Protein AF-J4D8Y3-F1 (afdb_monomer)

Sequence (362 aa):
MSNDSMSATSDFDELFKVNSVEYIKRSDDKSDSEIENIFKRLAELDNNNVKKDGCKYLIKILENILLDPSNLKTRRIRISNDVFTKYISNNGVLLKLFVSFGFVVVKEFYVLQVVEFHKLVNAYKQLIFMLDESFGLKHRSMESHFFDPFKSYKHNANVYANSESFELVSKDLTKIGIDEVYKDISERQDIASTLDDWNPSIKQELSPVRPSKIAADSNDSFSPSTASLIKMYNIGKNENFESKSKKELETLKTKSEHAKRCPVVELKIRLPKSTTLLIHVPVKSPVRTVRSNIQKILLDDVSLEDWHLVEFPIRRRINDDRTLLEEGIMFKSVLHFTFKEVQRNNYQVVKSEFLEKYKPRD

Solvent-accessible surface area (backbone atoms only — not comparable to full-atom values): 21218 Å² total; per-residue (Å²): 138,90,87,74,84,72,57,67,62,58,57,50,52,70,64,37,79,49,80,47,53,31,62,52,85,62,98,80,67,73,62,61,64,56,50,53,52,45,52,52,54,54,65,73,47,78,90,44,70,61,58,54,51,22,46,54,50,51,44,53,48,48,49,53,27,42,51,40,73,82,46,69,73,58,35,45,44,55,62,86,33,64,69,52,34,70,41,26,64,76,36,72,64,54,35,50,47,51,37,67,70,46,41,41,80,49,91,69,24,37,30,45,33,53,39,51,46,49,58,51,53,51,52,44,52,51,48,45,52,46,36,30,74,73,68,70,40,85,67,84,81,61,72,91,65,41,67,55,94,59,61,70,51,74,78,65,62,61,90,78,65,90,56,91,82,61,79,82,56,43,45,65,60,59,59,53,51,37,55,53,48,48,51,62,52,67,47,67,56,86,65,94,71,56,52,74,79,19,66,52,34,40,47,71,52,95,62,85,78,72,79,76,79,75,76,83,82,78,80,85,77,91,64,86,48,72,69,55,55,51,51,62,70,38,59,88,71,43,94,78,69,74,52,72,64,55,54,50,34,53,54,48,49,54,52,47,53,46,44,71,75,49,49,51,19,39,40,40,34,39,42,47,69,54,28,33,41,34,35,47,42,52,24,38,32,40,37,46,57,57,52,57,44,54,50,72,46,35,37,91,91,60,55,80,84,48,45,48,50,29,36,74,89,68,82,38,76,64,62,49,93,36,27,31,45,73,74,67,47,56,60,69,40,68,36,32,62,41,60,77,59,86,86,61,66,80,46,80,53,60,37,68,71,53,49,63,72,20,40,71,83,129

InterPro domains:
  IPR018997 PUB domain [PF09409] (52-123)
  IPR029071 Ubiquitin-like domain superfamily [SSF54236] (245-337)
  IPR036339 PUB-like domain superfamily [SSF143503] (47-125)

Secondary structure (DSSP, 8-state):
----SSHHHHHHHHHTSS-EEE-S--TT-TTHHHHHHHHHHHHHS---HHHHHHHHHHHHHHHHHHH-TT-TTTTEEETT-HHHIIIIIT-HHHHHHHHHTT-EEETTEEE--EEEHHHHHHHHHHHHHHHHHHH-------GGGS--TTTTGGGT--TTS--TT----SS-HHHHHHHHHHHHHH--------SGGG--EEEE-SS---------------PPPHHHHHHHHTTTT-TT---HHHHHHHHHHHHHHHHHH--EEEEEEEETTTEEEEEEEETTSBHHHHHHHHHTTB-TT--GGGEEEEETTTTEEPPTTSBTTTTT--SEEEEEEEESSGGGTTS--B-HHHHHHTPPP-

Radius of gyration: 29.58 Å; Cα contacts (8 Å, |Δi|>4): 421; chains: 1; bounding box: 66×61×85 Å

Foldseek 3Di:
DDDPPPPPVVVLCQQQVAAFEFADDDPPPPLLVQLVVLLVVLLPDDLDPLSLLLLVVLLVLLVVCQLPVRDQVSQKDFQPDPSCCSRAVVDPSSVSNVVSQVFDDRPRMTGRNYHHNVSSVVSSVSSQVCCCVSPVDHDDDPVVNGDDPCPVVVVQPPVPPPPPPDPPGSGPVLVVLLVVLVCLLQDAPPDPDAQVNFLKAKDQPPDPPPPDPDDPDDDDPPDQDPVNVVCVVCCSPDPPNDDPSNVSSVVSVVLSVQCVVAQWAWEWEQAANRMTMTTIHGQSHFQLSVLVNVVVQFDPPDDSVFKFKFADDPTHTQDRRGGNSVSVRDHYGYIYIDTPDPPPRHDDTGDPVVNVVNHDDD

Mean predicted aligned error: 15.72 Å

pLDDT: mean 78.7, std 17.89, range [28.25, 96.88]

Structure (mmCIF, N/CA/C/O backbone):
data_AF-J4D8Y3-F1
#
_entry.id   AF-J4D8Y3-F1
#
loop_
_atom_site.group_PDB
_atom_site.id
_atom_site.type_symbol
_atom_site.label_atom_id
_atom_site.label_alt_id
_atom_site.label_comp_id
_atom_site.label_asym_id
_atom_site.label_entity_id
_atom_site.label_seq_id
_atom_site.pdbx_PDB_ins_code
_atom_site.Cartn_x
_atom_site.Cartn_y
_atom_site.Cartn_z
_atom_site.occupancy
_atom_site.B_iso_or_equiv
_atom_site.auth_seq_id
_atom_site.auth_comp_id
_atom_site.auth_asym_id
_atom_site.auth_atom_id
_atom_site.pdbx_PDB_model_num
ATOM 1 N N . MET A 1 1 ? 5.373 -26.737 -6.007 1.00 37.62 1 MET A N 1
ATOM 2 C CA . MET A 1 1 ? 5.481 -25.622 -5.042 1.00 37.62 1 MET A CA 1
ATOM 3 C C . MET A 1 1 ? 5.401 -24.318 -5.811 1.00 37.62 1 MET A C 1
ATOM 5 O O . MET A 1 1 ? 5.898 -24.294 -6.930 1.00 37.62 1 MET A O 1
ATOM 9 N N . SER A 1 2 ? 4.793 -23.300 -5.194 1.00 36.62 2 SER A N 1
ATOM 10 C CA . SER A 1 2 ? 4.659 -21.908 -5.662 1.00 36.62 2 SER A CA 1
ATOM 11 C C . SER A 1 2 ? 3.399 -21.593 -6.476 1.00 36.62 2 SER A C 1
ATOM 13 O O . SER A 1 2 ? 3.400 -21.682 -7.696 1.00 36.62 2 SER A O 1
ATOM 15 N N . ASN A 1 3 ? 2.346 -21.176 -5.762 1.00 28.25 3 ASN A N 1
ATOM 16 C CA . ASN A 1 3 ? 1.259 -20.328 -6.266 1.00 28.25 3 ASN A CA 1
ATOM 17 C C . ASN A 1 3 ? 0.589 -19.581 -5.086 1.00 28.25 3 ASN A C 1
ATOM 19 O O . ASN A 1 3 ? -0.614 -19.662 -4.897 1.00 28.25 3 ASN A O 1
ATOM 23 N N . ASP A 1 4 ? 1.376 -18.881 -4.257 1.00 31.59 4 ASP A N 1
ATOM 24 C CA . ASP A 1 4 ? 0.867 -18.231 -3.026 1.00 31.59 4 ASP A CA 1
ATOM 25 C C . ASP A 1 4 ? 0.947 -16.695 -3.019 1.00 31.59 4 ASP A C 1
ATOM 27 O O . ASP A 1 4 ? 0.574 -16.060 -2.036 1.00 31.59 4 ASP A O 1
ATOM 31 N N . SER A 1 5 ? 1.394 -16.046 -4.097 1.00 35.28 5 SER A N 1
ATOM 32 C CA . SER A 1 5 ? 1.529 -14.578 -4.106 1.00 35.28 5 SER A CA 1
ATOM 33 C C . SER A 1 5 ? 0.349 -13.819 -4.721 1.00 35.28 5 SER A C 1
ATOM 35 O O . SER A 1 5 ? 0.305 -12.600 -4.584 1.00 35.28 5 SER A O 1
ATOM 37 N N . MET A 1 6 ? -0.619 -14.498 -5.356 1.00 31.98 6 MET A N 1
ATOM 38 C CA . MET A 1 6 ? -1.795 -13.847 -5.965 1.00 31.98 6 MET A CA 1
ATOM 39 C C . MET A 1 6 ? -3.095 -13.938 -5.148 1.00 31.98 6 MET A C 1
ATOM 41 O O . MET A 1 6 ? -4.018 -13.180 -5.429 1.00 31.98 6 MET A O 1
ATOM 45 N N . SER A 1 7 ? -3.194 -14.800 -4.126 1.00 39.75 7 SER A N 1
ATOM 46 C CA . SER A 1 7 ? -4.443 -14.937 -3.348 1.00 39.75 7 SER A CA 1
ATOM 47 C C . SER A 1 7 ? -4.614 -13.848 -2.283 1.00 39.75 7 SER A C 1
ATOM 49 O O . SER A 1 7 ? -5.724 -13.365 -2.059 1.00 39.75 7 SER A O 1
ATOM 51 N N . ALA A 1 8 ? -3.516 -13.394 -1.669 1.00 44.00 8 ALA A N 1
ATOM 52 C CA . ALA A 1 8 ? -3.578 -12.529 -0.494 1.00 44.00 8 ALA A CA 1
ATOM 53 C C . ALA A 1 8 ? -4.178 -11.140 -0.768 1.00 44.00 8 ALA A C 1
ATOM 55 O O . ALA A 1 8 ? -4.838 -10.591 0.109 1.00 44.00 8 ALA A O 1
ATOM 56 N N . THR A 1 9 ? -3.973 -10.561 -1.952 1.00 48.31 9 THR A N 1
ATOM 57 C CA . THR A 1 9 ? -4.546 -9.254 -2.323 1.00 48.31 9 THR A CA 1
ATOM 58 C C . THR A 1 9 ? -6.049 -9.344 -2.584 1.00 48.31 9 THR A C 1
ATOM 60 O O . THR A 1 9 ? -6.795 -8.497 -2.099 1.00 48.31 9 THR A O 1
ATOM 63 N N . SER A 1 10 ? -6.505 -10.414 -3.245 1.00 56.06 10 SER A N 1
ATOM 64 C CA . SER A 1 10 ? -7.927 -10.617 -3.564 1.00 56.06 10 SER A CA 1
ATOM 65 C C . SER A 1 10 ? -8.814 -10.764 -2.320 1.00 56.06 10 SER A C 1
ATOM 67 O O . SER A 1 10 ? -9.927 -10.240 -2.283 1.00 56.06 10 SER A O 1
ATOM 69 N N . ASP A 1 11 ? -8.296 -11.393 -1.260 1.00 64.75 11 ASP A N 1
ATOM 70 C CA . ASP A 1 11 ? -9.036 -11.577 -0.010 1.00 64.75 11 ASP A CA 1
ATOM 71 C C . ASP A 1 11 ? -9.230 -10.266 0.765 1.00 64.75 11 ASP A C 1
ATOM 73 O O . ASP A 1 11 ? -10.262 -10.074 1.408 1.00 64.75 11 ASP A O 1
ATOM 77 N N . PHE A 1 12 ? -8.255 -9.349 0.729 1.00 69.56 12 PHE A N 1
ATOM 78 C CA . PHE A 1 12 ? -8.397 -8.045 1.387 1.00 69.56 12 PHE A CA 1
ATOM 79 C C . PHE A 1 12 ? -9.376 -7.137 0.648 1.00 69.56 12 PHE A C 1
ATOM 81 O O . PHE A 1 12 ? -10.179 -6.476 1.310 1.00 69.56 12 PHE A O 1
ATOM 88 N N . ASP A 1 13 ? -9.352 -7.150 -0.683 1.00 73.06 13 ASP A N 1
ATOM 89 C CA . ASP A 1 13 ? -10.266 -6.355 -1.506 1.00 73.06 13 ASP A CA 1
ATOM 90 C C . ASP A 1 13 ? -11.731 -6.759 -1.274 1.00 73.06 13 ASP A C 1
ATOM 92 O O . ASP A 1 13 ? -12.619 -5.906 -1.214 1.00 73.06 13 ASP A O 1
ATOM 96 N N . GLU A 1 14 ? -12.002 -8.050 -1.049 1.00 82.38 14 GLU A N 1
ATOM 97 C CA . GLU A 1 14 ? -13.359 -8.513 -0.750 1.00 82.38 14 GLU A CA 1
ATOM 98 C C . GLU A 1 14 ? -13.812 -8.173 0.682 1.00 82.38 14 GLU A C 1
ATOM 100 O O . GLU A 1 14 ? -14.987 -7.868 0.908 1.00 82.38 14 GLU A O 1
ATOM 105 N N . LEU A 1 15 ? -12.891 -8.190 1.656 1.00 84.56 15 LEU A N 1
ATOM 106 C CA . LEU A 1 15 ? -13.182 -7.832 3.051 1.00 84.56 15 LEU A CA 1
ATOM 107 C C . LEU A 1 15 ? -13.389 -6.319 3.242 1.00 84.56 15 LEU A C 1
ATOM 109 O O . LEU A 1 15 ? -14.226 -5.911 4.052 1.00 84.56 15 LEU A O 1
ATOM 113 N N . PHE A 1 16 ? -12.657 -5.491 2.492 1.00 87.50 16 PHE A N 1
ATOM 114 C CA . PHE A 1 16 ? -12.645 -4.031 2.608 1.00 87.50 16 PHE A CA 1
ATOM 115 C C . PHE A 1 16 ? -13.136 -3.349 1.327 1.00 87.50 16 PHE A C 1
ATOM 117 O O . PHE A 1 16 ? -12.440 -2.521 0.744 1.00 87.50 16 PHE A O 1
ATOM 124 N N . LYS A 1 17 ? -14.380 -3.650 0.926 1.00 82.12 17 LYS A N 1
ATOM 125 C CA . LYS A 1 17 ? -15.055 -2.964 -0.196 1.00 82.12 17 LYS A CA 1
ATOM 126 C C . LYS A 1 17 ? -15.032 -1.443 -0.050 1.00 82.12 17 LYS A C 1
ATOM 128 O O . LYS A 1 17 ? -14.907 -0.720 -1.033 1.00 82.12 17 LYS A O 1
ATOM 133 N N . VAL A 1 18 ? -15.164 -0.978 1.189 1.00 82.12 18 VAL A N 1
ATOM 134 C CA . VAL A 1 18 ? -14.934 0.408 1.583 1.00 82.12 18 VAL A CA 1
ATOM 135 C C . VAL A 1 18 ? -13.741 0.418 2.537 1.00 82.12 18 VAL A C 1
ATOM 137 O O . VAL A 1 18 ? -13.706 -0.346 3.500 1.00 82.12 18 VAL A O 1
ATOM 140 N N . ASN A 1 19 ? -12.754 1.269 2.262 1.00 85.31 19 ASN A N 1
ATOM 141 C CA . ASN A 1 19 ? -11.603 1.494 3.132 1.00 85.31 19 ASN A CA 1
ATOM 142 C C . ASN A 1 19 ? -11.411 2.999 3.309 1.00 85.31 19 ASN A C 1
ATOM 144 O O . ASN A 1 19 ? -10.772 3.656 2.489 1.00 85.31 19 ASN A O 1
ATOM 148 N N . SER A 1 20 ? -11.986 3.555 4.372 1.00 85.50 20 SER A N 1
ATOM 149 C CA . SER A 1 20 ? -11.849 4.983 4.664 1.00 85.50 20 SER A CA 1
ATOM 150 C C . SER A 1 20 ? -11.670 5.249 6.148 1.00 85.50 20 SER A C 1
ATOM 152 O O . SER A 1 20 ? -12.201 4.526 6.987 1.00 85.50 20 SER A O 1
ATOM 154 N N . VAL A 1 21 ? -10.954 6.325 6.464 1.00 85.88 21 VAL A N 1
ATOM 155 C CA . VAL A 1 21 ? -10.788 6.829 7.829 1.00 85.88 21 VAL A CA 1
ATOM 156 C C . VAL A 1 21 ? -11.355 8.239 7.893 1.00 85.88 21 VAL A C 1
ATOM 158 O O . VAL A 1 21 ? -10.994 9.086 7.075 1.00 85.88 21 VAL A O 1
ATOM 161 N N . GLU A 1 22 ? -12.249 8.466 8.848 1.00 86.75 22 GLU A N 1
ATOM 162 C CA . GLU A 1 22 ? -12.947 9.725 9.077 1.00 86.75 22 GLU A CA 1
ATOM 163 C C . GLU A 1 22 ? -12.544 10.301 10.442 1.00 86.75 22 GLU A C 1
ATOM 165 O O . GLU A 1 22 ? -12.905 9.780 11.498 1.00 86.75 22 GLU A O 1
ATOM 170 N N . TYR A 1 23 ? -11.757 11.376 10.428 1.00 80.69 23 TYR A N 1
ATOM 171 C CA . TYR A 1 23 ? -11.146 11.960 11.627 1.00 80.69 23 TYR A CA 1
ATOM 172 C C . TYR A 1 23 ? -12.018 13.001 12.331 1.00 80.69 23 TYR A C 1
ATOM 174 O O . TYR A 1 23 ? -11.798 13.298 13.503 1.00 80.69 23 TYR A O 1
ATOM 182 N N . ILE A 1 24 ? -13.015 13.544 11.633 1.00 74.00 24 ILE A N 1
ATOM 183 C CA . ILE A 1 24 ? -13.856 14.645 12.111 1.00 74.00 24 ILE A CA 1
ATOM 184 C C . ILE A 1 24 ? -15.308 14.185 12.133 1.00 74.00 24 ILE A C 1
ATOM 186 O O . ILE A 1 24 ? -15.766 13.544 11.189 1.00 74.00 24 ILE A O 1
ATOM 190 N N . LYS A 1 25 ? -16.015 14.534 13.211 1.00 71.38 25 LYS A N 1
ATOM 191 C CA . LYS A 1 25 ? -17.448 14.286 13.377 1.00 71.38 25 LYS A CA 1
ATOM 192 C C . LYS A 1 25 ? -18.254 15.089 12.357 1.00 71.38 25 LYS A C 1
ATOM 194 O O . LYS A 1 25 ? -18.037 16.296 12.235 1.00 71.38 25 LYS A O 1
ATOM 199 N N . ARG A 1 26 ? -19.194 14.452 11.654 1.00 64.50 26 ARG A N 1
ATOM 200 C CA . ARG A 1 26 ? -20.134 15.170 10.779 1.00 64.50 26 ARG A CA 1
ATOM 201 C C . ARG A 1 26 ? -21.298 15.708 11.612 1.00 64.50 26 ARG A C 1
ATOM 203 O O . ARG A 1 26 ? -21.689 15.103 12.607 1.00 64.50 26 ARG A O 1
ATOM 210 N N . SER A 1 27 ? -21.859 16.852 11.219 1.00 55.38 27 SER A N 1
ATOM 211 C CA . SER A 1 27 ? -22.980 17.494 11.930 1.00 55.38 27 SER A CA 1
ATOM 212 C C . SER A 1 27 ? -24.228 16.610 12.037 1.00 55.38 27 SER A C 1
ATOM 214 O O . SER A 1 27 ? -25.037 16.809 12.940 1.00 55.38 27 SER A O 1
ATOM 216 N N . ASP A 1 28 ? -24.353 15.613 11.157 1.00 54.69 28 ASP A N 1
ATOM 217 C CA . ASP A 1 28 ? -25.564 14.807 10.987 1.00 54.69 28 ASP A CA 1
ATOM 218 C C . ASP A 1 28 ? -25.474 13.413 11.645 1.00 54.69 28 ASP A C 1
ATOM 220 O O . ASP A 1 28 ? -26.387 12.594 11.497 1.00 54.69 28 ASP A O 1
ATOM 224 N N . ASP A 1 29 ? -24.399 13.123 12.392 1.00 57.84 29 ASP A N 1
ATOM 225 C CA . ASP A 1 29 ? -24.191 11.818 13.032 1.00 57.84 29 ASP A CA 1
ATOM 226 C C . ASP A 1 29 ? -25.162 11.581 14.202 1.00 57.84 29 ASP A C 1
ATOM 228 O O . ASP A 1 29 ? -24.922 11.959 15.350 1.00 57.84 29 ASP A O 1
ATOM 232 N N . LYS A 1 30 ? -26.267 10.879 13.919 1.00 56.09 30 LYS A N 1
ATOM 233 C CA . LYS A 1 30 ? -27.234 10.383 14.921 1.00 56.09 30 LYS A CA 1
ATOM 234 C C . LYS A 1 30 ? -26.724 9.167 15.722 1.00 56.09 30 LYS A C 1
ATOM 236 O O . LYS A 1 30 ? -27.380 8.756 16.682 1.00 56.09 30 LYS A O 1
ATOM 241 N N . SER A 1 31 ? -25.577 8.588 15.339 1.00 59.84 31 SER A N 1
ATOM 242 C CA . SER A 1 31 ? -25.087 7.289 15.841 1.00 59.84 31 SER A CA 1
ATOM 243 C C . SER A 1 31 ? -24.502 7.318 17.262 1.00 59.84 31 SER A C 1
ATOM 245 O O . SER A 1 31 ? -24.471 6.284 17.929 1.00 59.84 31 SER A O 1
ATOM 247 N N . ASP A 1 32 ? -24.120 8.492 17.775 1.00 69.00 32 ASP A N 1
ATOM 248 C CA . ASP A 1 32 ? -23.545 8.620 19.124 1.00 69.00 32 ASP A CA 1
ATOM 249 C C . ASP A 1 32 ? -24.544 8.234 20.228 1.00 69.00 32 ASP A C 1
ATOM 251 O O . ASP A 1 32 ? -24.170 7.615 21.225 1.00 69.00 32 ASP A O 1
ATOM 255 N N . SER A 1 33 ? -25.835 8.506 20.012 1.00 76.19 33 SER A N 1
ATOM 256 C CA . SER A 1 33 ? -26.896 8.193 20.979 1.00 76.19 33 SER A CA 1
ATOM 257 C C . SER A 1 33 ? -27.072 6.686 21.225 1.00 76.19 33 SER A C 1
ATOM 259 O O . SER A 1 33 ? -27.438 6.267 22.325 1.00 76.19 33 SER A O 1
ATOM 261 N N . GLU A 1 34 ? -26.785 5.847 20.225 1.00 83.00 34 GLU A N 1
ATOM 262 C CA . GLU A 1 34 ? -26.882 4.392 20.349 1.00 83.00 34 GLU A CA 1
ATOM 263 C C . GLU A 1 34 ? -25.722 3.828 21.175 1.00 83.00 34 GLU A C 1
ATOM 265 O O . GLU A 1 34 ? -25.952 3.043 22.099 1.00 83.00 34 GLU A O 1
ATOM 270 N N . ILE A 1 35 ? -24.494 4.286 20.905 1.00 87.94 35 ILE A N 1
ATOM 271 C CA . ILE A 1 35 ? -23.308 3.927 21.692 1.00 87.94 35 ILE A CA 1
ATOM 272 C C . ILE A 1 35 ? -23.491 4.313 23.159 1.00 87.94 35 ILE A C 1
ATOM 274 O O . ILE A 1 35 ? -23.255 3.489 24.042 1.00 87.94 3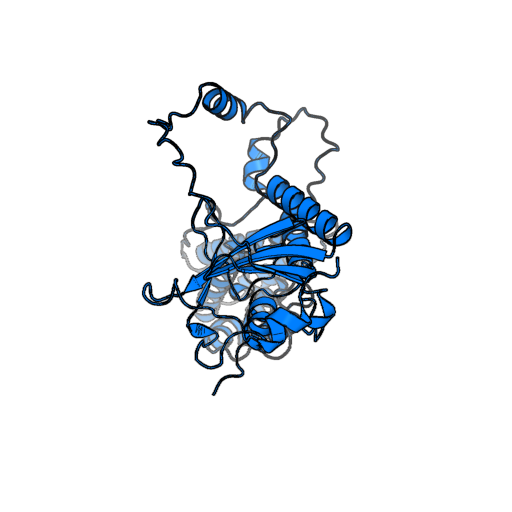5 ILE A O 1
ATOM 278 N N . GLU A 1 36 ? -23.950 5.535 23.430 1.00 88.12 36 GLU A N 1
ATOM 279 C CA . GLU A 1 36 ? -24.191 6.006 24.796 1.00 88.12 36 GLU A CA 1
ATOM 280 C C . GLU A 1 36 ? -25.210 5.129 25.535 1.00 88.12 36 GLU A C 1
ATOM 282 O O . GLU A 1 36 ? -25.006 4.766 26.695 1.00 88.12 36 GLU A O 1
ATOM 287 N N . ASN A 1 37 ? -26.291 4.725 24.863 1.00 90.25 37 ASN A N 1
ATOM 288 C CA . ASN A 1 37 ? -27.284 3.820 25.441 1.00 90.25 37 ASN A CA 1
ATOM 289 C C . ASN A 1 37 ? -26.714 2.422 25.721 1.00 90.25 37 ASN A C 1
ATOM 291 O O . ASN A 1 37 ? -27.073 1.797 26.723 1.00 90.25 37 ASN A O 1
ATOM 295 N N . ILE A 1 38 ? -25.815 1.920 24.871 1.00 91.62 38 ILE A N 1
ATOM 296 C CA . ILE A 1 38 ? -25.137 0.642 25.109 1.00 91.62 38 ILE A CA 1
ATOM 297 C C . ILE A 1 38 ? -24.171 0.757 26.292 1.00 91.62 38 ILE A C 1
ATOM 299 O O . ILE A 1 38 ? -24.139 -0.151 27.119 1.00 91.62 38 ILE A O 1
ATOM 303 N N . PHE A 1 39 ? -23.438 1.865 26.430 1.00 93.06 39 PHE A N 1
ATOM 304 C CA . PHE A 1 39 ? -22.582 2.107 27.595 1.00 93.06 39 PHE A CA 1
ATOM 305 C C . PHE A 1 39 ? -23.378 2.173 28.901 1.00 93.06 39 PHE A C 1
ATOM 307 O O . PHE A 1 39 ? -22.956 1.569 29.885 1.00 93.06 39 PHE A O 1
ATOM 314 N N . LYS A 1 40 ? -24.559 2.810 28.907 1.00 91.56 40 LYS A N 1
ATOM 315 C CA . LYS A 1 40 ? -25.473 2.788 30.065 1.00 91.56 40 LYS A CA 1
ATOM 316 C C . LYS A 1 40 ? -25.877 1.361 30.438 1.00 91.56 40 LYS A C 1
ATOM 318 O O . LYS A 1 40 ? -25.701 0.950 31.579 1.00 91.56 40 LYS A O 1
ATOM 323 N N . ARG A 1 41 ? -26.306 0.562 29.456 1.00 91.88 41 ARG A N 1
ATOM 324 C CA . ARG A 1 41 ? -26.631 -0.861 29.666 1.00 91.88 41 ARG A CA 1
ATOM 325 C C . ARG A 1 41 ? -25.439 -1.676 30.151 1.00 91.88 41 ARG A C 1
ATOM 327 O O . ARG A 1 41 ? -25.597 -2.580 30.961 1.00 91.88 41 ARG A O 1
ATOM 334 N N . LEU A 1 42 ? -24.242 -1.383 29.648 1.00 91.38 42 LEU A N 1
ATOM 335 C CA . LEU A 1 42 ? -23.023 -2.036 30.103 1.00 91.38 42 LEU A CA 1
ATOM 336 C C . LEU A 1 42 ? -22.734 -1.669 31.564 1.00 91.38 42 LEU A C 1
ATOM 338 O O . LEU A 1 42 ? -22.281 -2.529 32.315 1.00 91.38 42 LEU A O 1
ATOM 342 N N . ALA A 1 43 ? -22.994 -0.424 31.975 1.00 89.94 43 ALA A N 1
ATOM 343 C CA . ALA A 1 43 ? -22.827 0.034 33.353 1.00 89.94 43 ALA A CA 1
ATOM 344 C C . ALA A 1 43 ? -23.780 -0.681 34.320 1.00 89.94 43 ALA A C 1
ATOM 346 O O . ALA A 1 43 ? -23.336 -1.078 35.392 1.00 89.94 43 ALA A O 1
ATOM 347 N N . GLU A 1 44 ? -25.020 -0.937 33.897 1.00 89.50 44 GLU A N 1
ATOM 348 C CA . GLU A 1 44 ? -26.045 -1.663 34.665 1.00 89.50 44 GLU A CA 1
ATOM 349 C C . GLU A 1 44 ? -25.733 -3.156 34.885 1.00 89.50 44 GLU A C 1
ATOM 351 O O . GLU A 1 44 ? -26.308 -3.772 35.778 1.00 89.50 44 GLU A O 1
ATOM 356 N N . LEU A 1 45 ? -24.835 -3.762 34.096 1.00 87.81 45 LEU A N 1
ATOM 357 C CA . LEU A 1 45 ? -24.436 -5.159 34.296 1.00 87.81 45 LEU A CA 1
ATOM 358 C C . LEU A 1 45 ? -23.605 -5.350 35.568 1.00 87.81 45 LEU A C 1
ATOM 360 O O . LEU A 1 45 ? -22.716 -4.544 35.855 1.00 87.81 45 LEU A O 1
ATOM 364 N N . ASP A 1 46 ? -23.780 -6.507 36.211 1.00 88.25 46 ASP A N 1
ATOM 365 C CA . ASP A 1 46 ? -22.968 -6.937 37.350 1.00 88.25 46 ASP A CA 1
ATOM 366 C C . ASP A 1 46 ? -21.462 -6.844 37.061 1.00 88.25 46 ASP A C 1
ATOM 368 O O . ASP A 1 46 ? -20.951 -7.300 36.027 1.00 88.25 46 ASP A O 1
ATOM 372 N N . ASN A 1 47 ? -20.724 -6.284 38.019 1.00 88.44 47 ASN A N 1
ATOM 373 C CA . ASN A 1 47 ? -19.276 -6.134 37.935 1.00 88.44 47 ASN A CA 1
ATOM 374 C C . ASN A 1 47 ? -18.579 -7.477 38.183 1.00 88.44 47 ASN A C 1
ATOM 376 O O . ASN A 1 47 ? -18.150 -7.793 39.289 1.00 88.44 47 ASN A O 1
ATOM 380 N N . ASN A 1 48 ? -18.453 -8.271 37.121 1.00 90.44 48 ASN A N 1
ATOM 381 C CA . ASN A 1 48 ? -17.767 -9.559 37.127 1.00 90.44 48 ASN A CA 1
ATOM 382 C C . ASN A 1 48 ? -16.484 -9.543 36.272 1.00 90.44 48 ASN A C 1
ATOM 384 O O . ASN A 1 48 ? -16.201 -8.601 35.524 1.00 90.44 48 ASN A O 1
ATOM 388 N N . ASN A 1 49 ? -15.697 -10.620 36.368 1.00 90.00 49 ASN A N 1
ATOM 389 C CA . ASN A 1 49 ? -14.453 -10.757 35.602 1.00 90.00 49 ASN A CA 1
ATOM 390 C C . ASN A 1 49 ? -14.689 -10.779 34.083 1.00 90.00 49 ASN A C 1
ATOM 392 O O . ASN A 1 49 ? -13.843 -10.298 33.339 1.00 90.00 49 ASN A O 1
ATOM 396 N N . VAL A 1 50 ? -15.846 -11.264 33.618 1.00 89.19 50 VAL A N 1
ATOM 397 C CA . VAL A 1 50 ? -16.179 -11.300 32.185 1.00 89.19 50 VAL A CA 1
ATOM 398 C C . VAL A 1 50 ? -16.315 -9.882 31.625 1.00 89.19 50 VAL A C 1
ATOM 400 O O . VAL A 1 50 ? -15.685 -9.563 30.621 1.00 89.19 50 VAL A O 1
ATOM 403 N N . LYS A 1 51 ? -17.076 -9.008 32.299 1.00 91.81 51 LYS A N 1
ATOM 404 C CA . LYS A 1 51 ? -17.228 -7.587 31.943 1.00 91.81 51 LYS A CA 1
ATOM 405 C C . LYS A 1 51 ? -15.876 -6.874 31.973 1.00 91.81 51 LYS A C 1
ATOM 407 O O . LYS A 1 51 ? -15.520 -6.198 31.012 1.00 91.81 51 LYS A O 1
ATOM 412 N N . LYS A 1 52 ? -15.094 -7.081 33.036 1.00 94.00 52 LYS A N 1
ATOM 413 C CA . LYS A 1 52 ? -13.749 -6.506 33.193 1.00 94.00 52 LYS A CA 1
ATOM 414 C C . LYS A 1 52 ? -12.803 -6.898 32.055 1.00 94.00 52 LYS A C 1
ATOM 416 O O . LYS A 1 52 ? -12.181 -6.024 31.449 1.00 94.00 52 LYS A O 1
ATOM 421 N N . ASP A 1 53 ? -12.680 -8.191 31.768 1.00 94.06 53 ASP A N 1
ATOM 422 C CA . ASP A 1 53 ? -11.762 -8.689 30.740 1.00 94.06 53 ASP A CA 1
ATOM 423 C C . ASP A 1 53 ? -12.243 -8.320 29.330 1.00 94.06 53 ASP A C 1
ATOM 425 O O . ASP A 1 53 ? -11.430 -7.967 28.474 1.00 94.06 53 ASP A O 1
ATOM 429 N N . GLY A 1 54 ? -13.562 -8.295 29.115 1.00 94.75 54 GLY A N 1
ATOM 430 C CA . GLY A 1 54 ? -14.191 -7.780 27.902 1.00 94.75 54 GLY A CA 1
ATOM 431 C C . GLY A 1 54 ? -13.848 -6.317 27.629 1.00 94.75 54 GLY A C 1
ATOM 432 O O . GLY A 1 54 ? -13.345 -6.000 26.552 1.00 94.75 54 GLY A O 1
ATOM 433 N N . CYS A 1 55 ? -14.022 -5.428 28.614 1.00 94.75 55 CYS A N 1
ATOM 434 C CA . CYS A 1 55 ? -13.665 -4.012 28.478 1.00 94.75 55 CYS A CA 1
ATOM 435 C C . CYS A 1 55 ? -12.171 -3.817 28.181 1.00 94.75 55 CYS A C 1
ATOM 437 O O . CYS A 1 55 ? -11.818 -3.049 27.286 1.00 94.75 55 CYS A O 1
ATOM 439 N N . LYS A 1 56 ? -11.283 -4.554 28.866 1.00 95.00 56 LYS A N 1
ATOM 440 C CA . LYS A 1 56 ? -9.837 -4.529 28.576 1.00 95.00 56 LYS A CA 1
ATOM 441 C C . LYS A 1 56 ? -9.525 -4.959 27.147 1.00 95.00 56 LYS A C 1
ATOM 443 O O . LYS A 1 56 ? -8.665 -4.369 26.493 1.00 95.00 56 LYS A O 1
ATOM 448 N N . TYR A 1 57 ? -10.201 -5.996 26.663 1.00 96.12 57 TYR A N 1
ATOM 449 C CA . TYR A 1 57 ? -9.987 -6.492 25.313 1.00 96.12 57 TYR A CA 1
ATOM 450 C C . TYR A 1 57 ? -10.497 -5.504 24.255 1.00 96.12 57 TYR A C 1
ATOM 452 O O . TYR A 1 57 ? -9.787 -5.253 23.282 1.00 96.12 57 TYR A O 1
ATOM 460 N N . LEU A 1 58 ? -11.653 -4.864 24.480 1.00 96.88 58 LEU A N 1
ATOM 461 C CA . LEU A 1 58 ? -12.148 -3.780 23.623 1.00 96.88 58 LEU A CA 1
ATOM 462 C C . LEU A 1 58 ? -11.182 -2.594 23.584 1.00 96.88 58 LEU A C 1
ATOM 464 O O . LEU A 1 58 ? -10.871 -2.117 22.496 1.00 96.88 58 LEU A O 1
ATOM 468 N N . ILE A 1 59 ? -10.648 -2.165 24.733 1.00 96.00 59 ILE A N 1
ATOM 469 C CA . ILE A 1 59 ? -9.628 -1.107 24.794 1.00 96.00 59 ILE A CA 1
ATOM 470 C C . ILE A 1 59 ? -8.432 -1.468 23.918 1.00 96.00 59 ILE A C 1
ATOM 472 O O . ILE A 1 59 ? -8.036 -0.669 23.078 1.00 96.00 59 ILE A O 1
ATOM 476 N N . LYS A 1 60 ? -7.905 -2.691 24.041 1.00 95.31 60 LYS A N 1
ATOM 477 C CA . LYS A 1 60 ? -6.764 -3.144 23.237 1.00 95.31 60 LYS A CA 1
ATOM 478 C C . LYS A 1 60 ? -7.068 -3.158 21.735 1.00 95.31 60 LYS A C 1
ATOM 480 O O . LYS A 1 60 ? -6.196 -2.833 20.930 1.00 95.31 60 LYS A O 1
ATOM 485 N N . ILE A 1 61 ? -8.279 -3.555 21.339 1.00 96.06 61 ILE A N 1
ATOM 486 C CA . ILE A 1 61 ? -8.712 -3.496 19.934 1.00 96.06 61 ILE A CA 1
ATOM 487 C C . ILE A 1 61 ? -8.701 -2.044 19.449 1.00 96.06 61 ILE A C 1
ATOM 489 O O . ILE A 1 61 ? -8.091 -1.755 18.419 1.00 96.06 61 ILE A O 1
ATOM 493 N N . LEU A 1 62 ? -9.325 -1.135 20.205 1.00 96.38 62 LEU A N 1
ATOM 494 C CA . LEU A 1 62 ? -9.386 0.282 19.857 1.00 96.38 62 LEU A CA 1
ATOM 495 C C . LEU A 1 62 ? -7.993 0.915 19.810 1.00 96.38 62 LEU A C 1
ATOM 497 O O . LEU A 1 62 ? -7.700 1.610 18.849 1.00 96.38 62 LEU A O 1
ATOM 501 N N . GLU A 1 63 ? -7.108 0.630 20.766 1.00 94.50 63 GLU A N 1
ATOM 502 C CA . GLU A 1 63 ? -5.721 1.118 20.764 1.00 94.50 63 GLU A CA 1
ATOM 503 C C . GLU A 1 63 ? -4.981 0.709 19.489 1.00 94.50 63 GLU A C 1
ATOM 505 O O . GLU A 1 63 ? -4.389 1.553 18.822 1.00 94.50 63 GLU A O 1
ATOM 510 N N . ASN A 1 64 ? -5.052 -0.569 19.105 1.00 93.75 64 ASN A N 1
ATOM 511 C CA . ASN A 1 64 ? -4.374 -1.059 17.903 1.00 93.75 64 ASN A CA 1
ATOM 512 C C . ASN A 1 64 ? -4.890 -0.396 16.617 1.00 93.75 64 ASN A C 1
ATOM 514 O O . ASN A 1 64 ? -4.128 -0.242 15.663 1.00 93.75 64 ASN A O 1
ATOM 518 N N . ILE A 1 65 ? -6.172 -0.028 16.575 1.00 94.62 65 ILE A N 1
ATOM 519 C CA . ILE A 1 65 ? -6.774 0.672 15.434 1.00 94.62 65 ILE A CA 1
ATOM 520 C C . ILE A 1 65 ? -6.436 2.164 15.480 1.00 94.62 65 ILE A C 1
ATOM 522 O O . ILE A 1 65 ? -6.072 2.728 14.461 1.00 94.62 65 ILE A O 1
ATOM 526 N N . LEU A 1 66 ? -6.511 2.813 16.640 1.00 92.69 66 LEU A N 1
ATOM 527 C CA . LEU A 1 66 ? -6.257 4.249 16.799 1.00 92.69 66 LEU A CA 1
ATOM 528 C C . LEU A 1 66 ? -4.770 4.617 16.656 1.00 92.69 66 LEU A C 1
ATOM 530 O O . LEU A 1 66 ? -4.447 5.746 16.284 1.00 92.69 66 LEU A O 1
ATOM 534 N N . LEU A 1 67 ? -3.857 3.679 16.928 1.00 90.69 67 LEU A N 1
ATOM 535 C CA . LEU A 1 67 ? -2.419 3.849 16.689 1.00 90.69 67 LEU A CA 1
ATOM 536 C C . LEU A 1 67 ? -2.069 3.844 15.196 1.00 90.69 67 LEU A C 1
ATOM 538 O O . LEU A 1 67 ? -1.232 4.634 14.769 1.00 90.69 67 LEU A O 1
ATOM 542 N N . ASP A 1 68 ? -2.710 2.981 14.407 1.00 88.62 68 ASP A N 1
ATOM 543 C CA . ASP A 1 68 ? -2.576 2.965 12.948 1.00 88.62 68 ASP A CA 1
ATOM 544 C C . ASP A 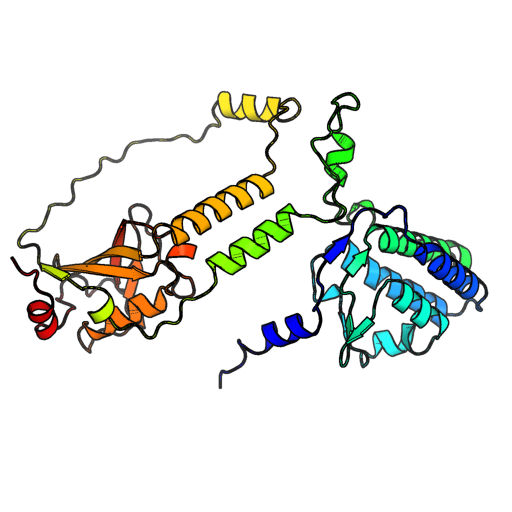1 68 ? -3.935 2.680 12.288 1.00 88.62 68 ASP A C 1
ATOM 546 O O . ASP A 1 68 ? -4.239 1.533 11.928 1.00 88.62 68 ASP A O 1
ATOM 550 N N . PRO A 1 69 ? -4.752 3.733 12.077 1.00 89.88 69 PRO A N 1
ATOM 551 C CA . PRO A 1 69 ? -6.079 3.605 11.490 1.00 89.88 69 PRO A CA 1
ATOM 552 C C . PRO A 1 69 ? -6.053 3.077 10.069 1.00 89.88 69 PRO A C 1
ATOM 554 O O . PRO A 1 69 ? -7.100 2.705 9.566 1.00 89.88 69 PRO A O 1
ATOM 557 N N . SER A 1 70 ? -4.892 3.063 9.402 1.00 86.44 70 SER A N 1
ATOM 558 C CA . SER A 1 70 ? -4.741 2.576 8.033 1.00 86.44 70 SER A CA 1
ATOM 559 C C . SER A 1 70 ? -4.479 1.067 7.963 1.00 86.44 70 SER A C 1
ATOM 561 O O . SER A 1 70 ? -4.692 0.460 6.913 1.00 86.44 70 SER A O 1
ATOM 563 N N . ASN A 1 71 ? -4.108 0.419 9.065 1.00 88.69 71 ASN A N 1
ATOM 564 C CA . ASN A 1 71 ? -3.736 -0.991 9.063 1.00 88.69 71 ASN A CA 1
ATOM 565 C C . ASN A 1 71 ? -4.951 -1.929 8.959 1.00 88.69 71 ASN A C 1
ATOM 567 O O . ASN A 1 71 ? -5.724 -2.102 9.897 1.00 88.69 71 ASN A O 1
ATOM 571 N N . LEU A 1 72 ? -5.099 -2.605 7.820 1.00 90.75 72 LEU A N 1
ATOM 572 C CA . LEU A 1 72 ? -6.209 -3.538 7.586 1.00 90.75 72 LEU A CA 1
ATOM 573 C C . LEU A 1 72 ? -6.152 -4.791 8.476 1.00 90.75 72 LEU A C 1
ATOM 575 O O . LEU A 1 72 ? -7.174 -5.437 8.702 1.00 90.75 72 LEU A O 1
ATOM 579 N N . LYS A 1 73 ? -4.974 -5.156 9.001 1.00 91.25 73 LYS A N 1
ATOM 580 C CA . LYS A 1 73 ? -4.828 -6.337 9.868 1.00 91.25 73 LYS A CA 1
ATOM 581 C C . LYS A 1 73 ? -5.425 -6.106 11.252 1.00 91.25 73 LYS A C 1
ATOM 583 O O . LYS A 1 73 ? -5.985 -7.042 11.810 1.00 91.25 73 LYS A O 1
ATOM 588 N N . THR A 1 74 ? -5.316 -4.894 11.797 1.00 92.81 74 THR A N 1
ATOM 589 C CA . THR A 1 74 ? -5.873 -4.543 13.117 1.00 92.81 74 THR A CA 1
ATOM 590 C C . THR A 1 74 ? -7.370 -4.250 13.051 1.00 92.81 74 THR A C 1
ATOM 592 O O . THR A 1 74 ? -8.068 -4.402 14.048 1.00 92.81 74 THR A O 1
ATOM 595 N N . ARG A 1 75 ? -7.881 -3.909 11.862 1.00 93.88 75 ARG A N 1
ATOM 596 C CA . ARG A 1 75 ? -9.303 -3.658 11.586 1.00 93.88 75 ARG A CA 1
ATOM 597 C C . ARG A 1 75 ? -10.145 -4.903 11.309 1.00 93.88 75 ARG A C 1
ATOM 599 O O . ARG A 1 75 ? -11.324 -4.769 10.985 1.00 93.88 75 ARG A O 1
ATOM 606 N N . ARG A 1 76 ? -9.573 -6.104 11.406 1.00 94.44 76 ARG A N 1
ATOM 607 C CA . ARG A 1 76 ? -10.308 -7.359 11.206 1.00 94.44 76 ARG A CA 1
ATOM 608 C C . ARG A 1 76 ? -10.084 -8.338 12.346 1.00 94.44 76 ARG A C 1
ATOM 610 O O . ARG A 1 76 ? -8.968 -8.488 12.837 1.00 94.44 76 ARG A O 1
ATOM 617 N N . ILE A 1 77 ? -11.135 -9.056 12.718 1.00 94.88 77 ILE A N 1
ATOM 618 C CA . ILE A 1 77 ? -11.098 -10.105 13.737 1.00 94.88 77 ILE A CA 1
ATOM 619 C C . ILE A 1 77 ? -11.848 -11.313 13.191 1.00 94.88 77 ILE A C 1
ATOM 621 O O . ILE A 1 77 ? -12.965 -11.184 12.700 1.00 94.88 77 ILE A O 1
ATOM 625 N N . ARG A 1 78 ? -11.233 -12.497 13.245 1.00 94.56 78 ARG A N 1
ATOM 626 C CA . ARG A 1 78 ? -11.900 -13.735 12.824 1.00 94.56 78 ARG A CA 1
ATOM 627 C C . ARG A 1 78 ? -12.998 -14.084 13.826 1.00 94.56 78 ARG A C 1
ATOM 629 O O . ARG A 1 78 ? -12.740 -14.060 15.025 1.00 94.56 78 ARG A O 1
ATOM 636 N N . ILE A 1 79 ? -14.182 -14.451 13.347 1.00 92.50 79 ILE A N 1
ATOM 637 C CA . ILE A 1 79 ? -15.321 -14.820 14.204 1.00 92.50 79 ILE A CA 1
ATOM 638 C C . ILE A 1 79 ? -14.968 -16.030 15.077 1.00 92.50 79 ILE A C 1
ATOM 640 O O . ILE A 1 79 ? -15.303 -16.065 16.253 1.00 92.50 79 ILE A O 1
ATOM 644 N N . SER A 1 80 ? -14.212 -16.983 14.529 1.00 92.50 80 SER A N 1
ATOM 645 C CA . SER A 1 80 ? -13.737 -18.170 15.247 1.00 92.50 80 SER A CA 1
ATOM 646 C C . SER A 1 80 ? -12.542 -17.907 16.178 1.00 92.50 80 SER A C 1
ATOM 648 O O . SER A 1 80 ? -11.874 -18.850 16.587 1.00 92.50 80 SER A O 1
ATOM 650 N N . ASN A 1 81 ? -12.173 -16.650 16.442 1.00 94.19 81 ASN A N 1
ATOM 651 C CA . ASN A 1 81 ? -11.059 -16.347 17.334 1.00 94.19 81 ASN A CA 1
ATOM 652 C C . ASN A 1 81 ? -11.461 -16.632 18.789 1.00 94.19 81 ASN A C 1
ATOM 654 O O . ASN A 1 81 ? -12.309 -15.936 19.339 1.00 94.19 81 ASN A O 1
ATOM 658 N N . ASP A 1 82 ? -10.805 -17.601 19.430 1.00 93.81 82 ASP A N 1
ATOM 659 C CA . ASP A 1 82 ? -11.151 -18.044 20.789 1.00 93.81 82 ASP A CA 1
ATOM 660 C C . ASP A 1 82 ? -11.140 -16.910 21.822 1.00 93.81 82 ASP A C 1
ATOM 662 O O . ASP A 1 82 ? -11.988 -16.861 22.713 1.00 93.81 82 ASP A O 1
ATOM 666 N N . VAL A 1 83 ? -10.200 -15.968 21.696 1.00 93.38 83 VAL A N 1
ATOM 667 C CA . VAL A 1 83 ? -10.073 -14.821 22.607 1.00 93.38 83 VAL A CA 1
ATOM 668 C C . VAL A 1 83 ? -11.255 -13.867 22.430 1.00 93.38 83 VAL A C 1
ATOM 670 O O . VAL A 1 83 ? -11.859 -13.449 23.419 1.00 93.38 83 VAL A O 1
ATOM 673 N N . PHE A 1 84 ? -11.624 -13.563 21.184 1.00 93.88 84 PHE A N 1
ATOM 674 C CA . PHE A 1 84 ? -12.799 -12.753 20.870 1.00 93.88 84 PHE A CA 1
ATOM 675 C C . PHE A 1 84 ? -14.091 -13.436 21.328 1.00 93.88 84 PHE A C 1
ATOM 677 O O . PHE A 1 84 ? -14.929 -12.798 21.966 1.00 93.88 84 PHE A O 1
ATOM 684 N N . THR A 1 85 ? -14.235 -14.737 21.076 1.00 93.19 85 THR A N 1
ATOM 685 C CA . THR A 1 85 ? -15.411 -15.510 21.490 1.00 93.19 85 THR A CA 1
ATOM 686 C C . THR A 1 85 ? -15.574 -15.507 23.003 1.00 93.19 85 THR A C 1
ATOM 688 O O . THR A 1 85 ? -16.654 -15.204 23.515 1.00 93.19 85 THR A O 1
ATOM 691 N N . LYS A 1 86 ? -14.477 -15.768 23.723 1.00 93.12 86 LYS A N 1
ATOM 692 C CA . LYS A 1 86 ? -14.438 -15.807 25.185 1.00 93.12 86 LYS A CA 1
ATOM 693 C C . LYS A 1 86 ? -14.824 -14.472 25.821 1.00 93.12 86 LYS A C 1
ATOM 695 O O . LYS A 1 86 ? -15.596 -14.473 26.776 1.00 93.12 86 LYS A O 1
ATOM 700 N N . TYR A 1 87 ? -14.265 -13.360 25.340 1.00 93.19 87 TYR A N 1
ATOM 701 C CA . TYR A 1 87 ? -14.399 -12.068 26.021 1.00 93.19 87 TYR A CA 1
ATOM 702 C C . TYR A 1 87 ? -15.514 -11.178 25.470 1.00 93.19 87 TYR A C 1
ATOM 704 O O . TYR A 1 87 ? -16.031 -10.356 26.221 1.00 93.19 87 TYR A O 1
ATOM 712 N N . ILE A 1 88 ? -15.896 -11.328 24.198 1.00 94.19 88 ILE A N 1
ATOM 713 C CA . ILE A 1 88 ? -16.844 -10.432 23.520 1.00 94.19 88 ILE A CA 1
ATOM 714 C C . ILE A 1 88 ? -18.059 -11.193 22.996 1.00 94.19 88 ILE A C 1
ATOM 716 O O . ILE A 1 88 ? -19.172 -10.888 23.411 1.00 94.19 88 ILE A O 1
ATOM 720 N N . SER A 1 89 ? -17.872 -12.187 22.117 1.00 91.81 89 SER A N 1
ATOM 721 C CA . SER A 1 89 ? -18.991 -12.796 21.371 1.00 91.81 89 SER A CA 1
ATOM 722 C C . SER A 1 89 ? -20.056 -13.426 22.270 1.00 91.81 89 SER A C 1
ATOM 724 O O . SER A 1 89 ? -21.242 -13.345 21.964 1.00 91.81 89 SER A O 1
ATOM 726 N N . ASN A 1 90 ? -19.645 -14.034 23.385 1.00 91.06 90 ASN A N 1
ATOM 727 C CA . ASN A 1 90 ? -20.561 -14.681 24.326 1.00 91.06 90 ASN A CA 1
ATOM 728 C C . ASN A 1 90 ? -21.317 -13.689 25.230 1.00 91.06 90 ASN A C 1
ATOM 730 O O . ASN A 1 90 ? -22.229 -14.091 25.951 1.00 91.06 90 ASN A O 1
ATOM 734 N N . ASN A 1 91 ? -20.964 -12.400 25.214 1.00 92.12 91 ASN A N 1
ATOM 735 C CA . ASN A 1 91 ? -21.639 -11.360 25.982 1.00 92.12 91 ASN A CA 1
ATOM 736 C C . ASN A 1 91 ? -22.391 -10.418 25.035 1.00 92.12 91 ASN A C 1
ATOM 738 O O . ASN A 1 91 ? -21.798 -9.584 24.354 1.00 92.12 91 ASN A O 1
ATOM 742 N N . GLY A 1 92 ? -23.723 -10.514 25.030 1.00 92.25 92 GLY A N 1
ATOM 743 C CA . GLY A 1 92 ? -24.563 -9.763 24.096 1.00 92.25 92 GLY A CA 1
ATOM 744 C C . GLY A 1 92 ? -24.440 -8.237 24.194 1.00 92.25 92 GLY A C 1
ATOM 745 O O . GLY A 1 92 ? -24.639 -7.560 23.189 1.00 92.25 92 GLY A O 1
ATOM 746 N N . VAL A 1 93 ? -24.099 -7.674 25.360 1.00 94.00 93 VAL A N 1
ATOM 747 C CA . VAL A 1 93 ? -23.919 -6.217 25.515 1.00 94.00 93 VAL A CA 1
ATOM 748 C C . VAL A 1 93 ? -22.555 -5.785 24.983 1.00 94.00 93 VAL A C 1
ATOM 750 O O . VAL A 1 93 ? -22.481 -4.818 24.230 1.00 94.00 93 VAL A O 1
ATOM 753 N N . LEU A 1 94 ? -21.492 -6.532 25.299 1.00 94.50 94 LEU A N 1
ATOM 754 C CA . LEU A 1 94 ? -20.149 -6.271 24.769 1.00 94.50 94 LEU A CA 1
ATOM 755 C C . LEU A 1 94 ? -20.086 -6.465 23.252 1.00 94.50 94 LEU A C 1
ATOM 757 O O . LEU A 1 94 ? -19.457 -5.665 22.565 1.00 94.50 94 LEU A O 1
ATOM 761 N N . LEU A 1 95 ? -20.767 -7.482 22.716 1.00 95.44 95 LEU A N 1
ATOM 762 C CA . LEU A 1 95 ? -20.866 -7.692 21.275 1.00 95.44 95 LEU A CA 1
ATOM 763 C C . LEU A 1 95 ? -21.623 -6.547 20.591 1.00 95.44 95 LEU A C 1
ATOM 765 O O . LEU A 1 95 ? -21.173 -6.054 19.562 1.00 95.44 95 LEU A O 1
ATOM 769 N N . LYS A 1 96 ? -22.736 -6.077 21.173 1.00 95.12 96 LYS A N 1
ATOM 770 C CA . LYS A 1 96 ? -23.454 -4.896 20.661 1.00 95.12 96 LYS A CA 1
ATOM 771 C C . LYS A 1 96 ? -22.581 -3.647 20.689 1.00 95.12 96 LYS A C 1
ATOM 773 O O . LYS A 1 96 ? -22.563 -2.914 19.708 1.00 95.12 96 LYS A O 1
ATOM 778 N N . LEU A 1 97 ? -21.825 -3.439 21.769 1.00 95.25 97 LEU A N 1
ATOM 779 C CA . LEU A 1 97 ? -20.879 -2.330 21.862 1.00 95.25 97 LEU A CA 1
ATOM 780 C C . LEU A 1 97 ? -19.806 -2.430 20.770 1.00 95.25 97 LEU A C 1
ATOM 782 O O . LEU A 1 97 ? -19.570 -1.473 20.041 1.00 95.25 97 LEU A O 1
ATOM 786 N N . PHE A 1 98 ? -19.218 -3.610 20.591 1.00 96.12 98 PHE A N 1
ATOM 787 C CA . PHE A 1 98 ? -18.239 -3.864 19.540 1.00 96.12 98 PHE A CA 1
ATOM 788 C C . PHE A 1 98 ? -18.794 -3.575 18.136 1.00 96.12 98 PHE A C 1
ATOM 790 O O . PHE A 1 98 ? -18.148 -2.889 17.349 1.00 96.12 98 PHE A O 1
ATOM 797 N N . VAL 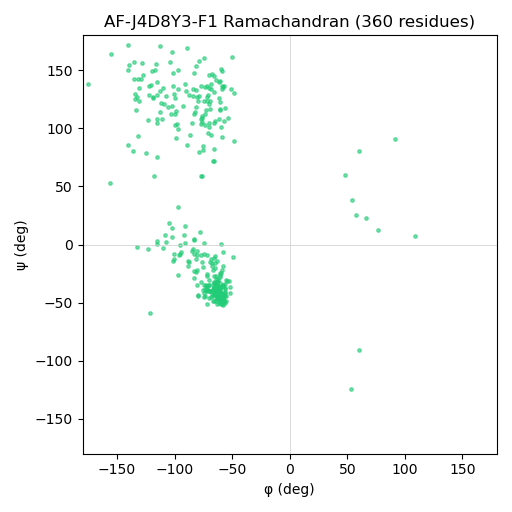A 1 99 ? -20.008 -4.035 17.827 1.00 94.62 99 VAL A N 1
ATOM 798 C CA . VAL A 1 99 ? -20.666 -3.763 16.537 1.00 94.62 99 VAL A CA 1
ATOM 799 C C . VAL A 1 99 ? -20.979 -2.273 16.373 1.00 94.62 99 VAL A C 1
ATOM 801 O O . VAL A 1 99 ? -20.781 -1.727 15.291 1.00 94.62 99 VAL A O 1
ATOM 804 N N . SER A 1 100 ? -21.379 -1.580 17.443 1.00 93.38 100 SER A N 1
ATOM 805 C CA . SER A 1 100 ? -21.681 -0.140 17.403 1.00 93.38 100 SER A CA 1
ATOM 806 C C . SER A 1 100 ? -20.464 0.743 17.091 1.00 93.38 100 SER A C 1
ATOM 808 O O . SER A 1 100 ? -20.625 1.851 16.578 1.00 93.38 100 SER A O 1
ATOM 810 N N . PHE A 1 101 ? -19.242 0.232 17.297 1.00 93.81 101 PHE A N 1
ATOM 811 C CA . PHE A 1 101 ? -18.012 0.874 16.816 1.00 93.81 101 PHE A CA 1
ATOM 812 C C . PHE A 1 101 ? -17.902 0.907 15.282 1.00 93.81 101 PHE A C 1
ATOM 814 O O . PHE A 1 101 ? -17.032 1.598 14.762 1.00 93.81 101 PHE A O 1
ATOM 821 N N . GLY A 1 102 ? -18.759 0.173 14.563 1.00 92.31 102 GLY A N 1
ATOM 822 C CA . GLY A 1 102 ? -18.790 0.103 13.100 1.00 92.31 102 GLY A CA 1
ATOM 823 C C . GLY A 1 102 ? -18.297 -1.226 12.520 1.00 92.31 102 GLY A C 1
ATOM 824 O O . GLY A 1 102 ? -18.141 -1.339 11.305 1.00 92.31 102 GLY A O 1
ATOM 825 N N . PHE A 1 103 ? -18.033 -2.239 13.354 1.00 95.19 103 PHE A N 1
ATOM 826 C CA . PHE A 1 103 ? -17.643 -3.562 12.865 1.00 95.19 103 PHE A CA 1
ATOM 827 C C . PHE A 1 103 ? -18.826 -4.287 12.224 1.00 95.19 103 PHE A C 1
ATOM 829 O O . PHE A 1 103 ? -19.859 -4.500 12.857 1.00 95.19 103 PHE A O 1
ATOM 836 N N . VAL A 1 104 ? -18.631 -4.748 10.992 1.00 93.44 104 VAL A N 1
ATOM 837 C CA . VAL A 1 104 ? -19.619 -5.513 10.224 1.00 93.44 104 VAL A CA 1
ATOM 838 C C . VAL A 1 104 ? -19.106 -6.914 9.921 1.00 93.44 104 VAL A C 1
ATOM 840 O O . VAL A 1 104 ? -17.902 -7.134 9.795 1.00 93.44 104 VAL A O 1
ATOM 843 N N . VAL A 1 105 ? -20.018 -7.878 9.811 1.00 93.75 105 VAL A N 1
ATOM 844 C CA . VAL A 1 105 ? -19.664 -9.252 9.439 1.00 93.75 105 VAL A CA 1
ATOM 845 C C . VAL A 1 105 ? -19.479 -9.338 7.928 1.00 93.75 105 VAL A C 1
ATOM 847 O O . VAL A 1 105 ? -20.394 -9.031 7.166 1.00 93.75 105 VAL A O 1
ATOM 850 N N . VAL A 1 106 ? -18.306 -9.795 7.499 1.00 92.31 106 VAL A N 1
ATOM 851 C CA . VAL A 1 106 ? -17.990 -10.106 6.103 1.00 92.31 106 VAL A CA 1
ATOM 852 C C . VAL A 1 106 ? -17.303 -11.467 6.074 1.00 92.31 106 VAL A C 1
ATOM 854 O O . VAL A 1 106 ? -16.213 -11.634 6.625 1.00 92.31 106 VAL A O 1
ATOM 857 N N . LYS A 1 107 ? -17.945 -12.457 5.440 1.00 89.88 107 LYS A N 1
ATOM 858 C CA . LYS A 1 107 ? -17.515 -13.867 5.476 1.00 89.88 107 LYS A CA 1
ATOM 859 C C . LYS A 1 107 ? -17.336 -14.355 6.929 1.00 89.88 107 LYS A C 1
ATOM 861 O O . LYS A 1 107 ? -18.255 -14.245 7.733 1.00 89.88 107 LYS A O 1
ATOM 866 N N . GLU A 1 108 ? -16.153 -14.868 7.272 1.00 92.75 108 GLU A N 1
ATOM 867 C CA . GLU A 1 108 ? -15.787 -15.366 8.606 1.00 92.75 108 GLU A CA 1
ATOM 868 C C . GLU A 1 108 ? -15.147 -14.297 9.515 1.00 92.75 108 GLU A C 1
ATOM 870 O O . GLU A 1 108 ? -14.501 -14.635 10.513 1.00 92.75 108 GLU A O 1
ATOM 875 N N . PHE A 1 109 ? -15.267 -13.008 9.180 1.00 94.75 109 PHE A N 1
ATOM 876 C CA . PHE A 1 109 ? -14.603 -11.918 9.898 1.00 94.75 109 PHE A CA 1
ATOM 877 C C . PHE A 1 109 ? -15.574 -10.816 10.321 1.00 94.75 109 PHE A C 1
ATOM 879 O O . PHE A 1 109 ? -16.489 -10.457 9.586 1.00 94.75 109 PHE A O 1
ATOM 886 N N . TYR A 1 110 ? -15.302 -10.215 11.477 1.00 96.06 110 TYR A N 1
ATOM 887 C CA . TYR A 1 110 ? -15.721 -8.853 11.784 1.00 96.06 110 TYR A CA 1
ATOM 888 C C . TYR A 1 110 ? -14.700 -7.879 11.207 1.00 96.06 110 TYR A C 1
ATOM 890 O O . TYR A 1 110 ? -13.503 -8.013 11.473 1.00 96.06 110 TYR A O 1
ATOM 898 N N . VAL A 1 111 ? -15.163 -6.902 10.435 1.00 95.88 111 VAL A N 1
ATOM 899 C CA . VAL A 1 111 ? -14.318 -5.956 9.705 1.00 95.88 111 VAL A CA 1
ATOM 900 C C . VAL A 1 111 ? -14.793 -4.528 9.945 1.00 95.88 111 VAL A C 1
ATOM 902 O O . VAL A 1 111 ? -15.985 -4.244 9.851 1.00 95.88 111 VAL A O 1
ATOM 905 N N . LEU A 1 112 ? -13.856 -3.623 10.223 1.00 95.69 112 LEU A N 1
ATOM 906 C CA . LEU A 1 112 ? -14.101 -2.186 10.313 1.00 95.69 112 LEU A CA 1
ATOM 907 C C . LEU A 1 112 ? -13.694 -1.503 8.998 1.00 95.69 112 LEU A C 1
ATOM 909 O O . LEU A 1 112 ? -12.532 -1.142 8.798 1.00 95.69 112 LEU A O 1
ATOM 913 N N . GLN A 1 113 ? -14.657 -1.368 8.087 1.00 90.88 113 GLN A N 1
ATOM 914 C CA . GLN A 1 113 ? -14.458 -0.801 6.744 1.00 90.88 113 GLN A CA 1
ATOM 915 C C . GLN A 1 113 ? -14.287 0.726 6.762 1.00 90.88 113 GLN A C 1
ATOM 917 O O . GLN A 1 113 ? -13.405 1.281 6.099 1.00 90.88 113 GLN A O 1
ATOM 922 N N . VAL A 1 114 ? -15.102 1.402 7.574 1.00 90.25 114 VAL A N 1
ATOM 923 C CA . VAL A 1 114 ? -15.033 2.846 7.811 1.00 90.25 114 VAL A CA 1
ATOM 924 C C . VAL A 1 114 ? -14.588 3.073 9.248 1.00 90.25 114 VAL A C 1
ATOM 926 O O . VAL A 1 114 ? -15.222 2.592 10.181 1.00 90.25 114 VAL A O 1
ATOM 929 N N . VAL A 1 115 ? -13.481 3.788 9.432 1.00 91.75 115 VAL A N 1
ATOM 930 C CA . VAL A 1 115 ? -12.957 4.126 10.758 1.00 91.75 115 VAL A CA 1
ATOM 931 C C . VAL A 1 115 ? -13.419 5.523 11.134 1.00 91.75 115 VAL A C 1
ATOM 933 O O . VAL A 1 115 ? -12.813 6.505 10.719 1.00 91.75 115 VAL A O 1
ATOM 936 N N . GLU A 1 116 ? -14.464 5.619 11.948 1.00 90.31 116 GLU A N 1
ATOM 937 C CA . GLU A 1 116 ? -14.912 6.878 12.553 1.00 90.31 116 GLU A CA 1
ATOM 938 C C . GLU A 1 116 ? -14.008 7.210 13.751 1.00 90.31 116 GLU A C 1
ATOM 940 O O . GLU A 1 116 ? -14.325 6.932 14.907 1.00 90.31 116 GLU A O 1
ATOM 945 N N . PHE A 1 117 ? -12.823 7.758 13.480 1.00 89.12 117 PHE A N 1
ATOM 946 C CA . PHE A 1 117 ? -11.744 7.900 14.460 1.00 89.12 117 PHE A CA 1
ATOM 947 C C . PHE A 1 117 ? -12.188 8.657 15.720 1.00 89.12 117 PHE A C 1
ATOM 949 O O . PHE A 1 117 ? -11.924 8.211 16.834 1.00 89.12 117 PHE A O 1
ATOM 956 N N . HIS A 1 118 ? -12.924 9.761 15.562 1.00 85.44 118 HIS A N 1
ATOM 957 C CA . HIS A 1 118 ? -13.434 10.561 16.680 1.00 85.44 118 HIS A CA 1
ATOM 958 C C . HIS A 1 118 ? -14.346 9.747 17.621 1.00 85.44 118 HIS A C 1
ATOM 960 O O . HIS A 1 118 ? -14.217 9.823 18.845 1.00 85.44 118 HIS A O 1
ATOM 966 N N . LYS A 1 119 ? -15.226 8.919 17.051 1.00 89.62 119 LYS A N 1
ATOM 967 C CA . LYS A 1 119 ? -16.154 8.048 17.777 1.00 89.62 119 LYS A CA 1
ATOM 968 C C . LYS A 1 119 ? -15.408 6.947 18.518 1.00 89.62 119 LYS A C 1
ATOM 970 O O . LYS A 1 119 ? -15.683 6.700 19.691 1.00 89.62 119 LYS A O 1
ATOM 975 N N . LEU A 1 120 ? -14.406 6.342 17.878 1.00 93.50 120 LEU A N 1
ATOM 976 C CA . LEU A 1 120 ? -13.554 5.336 18.514 1.00 93.50 120 LEU A CA 1
ATOM 977 C C . LEU A 1 120 ? -12.732 5.914 19.673 1.00 93.50 120 LEU A C 1
ATOM 979 O O . LEU A 1 120 ? -12.623 5.264 20.711 1.00 93.50 120 LEU A O 1
ATOM 983 N N . VAL A 1 121 ? -12.201 7.136 19.542 1.00 90.94 121 VAL A N 1
ATOM 984 C CA . VAL A 1 121 ? -11.507 7.831 20.643 1.00 90.94 121 VAL A CA 1
ATOM 985 C C . VAL A 1 121 ? -12.457 8.072 21.820 1.00 90.94 121 VAL A C 1
ATOM 987 O O . VAL A 1 121 ? -12.085 7.824 22.968 1.00 90.94 121 VAL A O 1
ATOM 990 N N . ASN A 1 122 ? -13.690 8.513 21.557 1.00 90.31 122 ASN A N 1
ATOM 991 C CA . ASN A 1 122 ? -14.692 8.719 22.605 1.00 90.31 122 ASN A CA 1
ATOM 992 C C . ASN A 1 122 ? -15.064 7.405 23.305 1.00 90.31 122 ASN A C 1
ATOM 994 O O . ASN A 1 122 ? -15.057 7.345 24.535 1.00 90.31 122 ASN A O 1
ATOM 998 N N . ALA A 1 123 ? -15.319 6.338 22.545 1.00 93.62 123 ALA A N 1
ATOM 999 C CA . ALA A 1 123 ? -15.598 5.016 23.100 1.00 93.62 123 ALA A CA 1
ATOM 1000 C C . ALA A 1 123 ? -14.425 4.477 23.936 1.00 93.62 123 ALA A C 1
ATOM 1002 O O . ALA A 1 123 ? -14.628 3.936 25.022 1.00 93.62 123 ALA A O 1
ATOM 1003 N N . TYR A 1 124 ? -13.192 4.672 23.468 1.00 95.00 124 TYR A N 1
ATOM 1004 C CA . TYR A 1 124 ? -11.977 4.305 24.191 1.00 95.00 124 TYR A CA 1
ATOM 1005 C C . TYR A 1 124 ? -11.872 5.030 25.544 1.00 95.00 124 TYR A C 1
ATOM 1007 O O . TYR A 1 124 ? -11.619 4.390 26.567 1.00 95.00 124 TYR A O 1
ATOM 1015 N N . LYS A 1 125 ? -12.145 6.342 25.582 1.00 92.00 125 LYS A N 1
ATOM 1016 C CA . LYS A 1 125 ? -12.181 7.119 26.834 1.00 92.00 125 LYS A CA 1
ATOM 1017 C C . LYS A 1 125 ? -13.237 6.599 27.802 1.00 92.00 125 LYS A C 1
ATOM 1019 O O . LYS A 1 125 ? -12.942 6.426 28.982 1.00 92.00 125 LYS A O 1
ATOM 1024 N N . GLN A 1 126 ? -14.443 6.324 27.304 1.00 92.88 126 GLN A N 1
ATOM 1025 C CA . GLN A 1 126 ? -15.537 5.805 28.126 1.00 92.88 126 GLN A CA 1
ATOM 1026 C C . GLN A 1 126 ? -15.216 4.421 28.704 1.00 92.88 126 GLN A C 1
ATOM 1028 O O . GLN A 1 126 ? -15.467 4.182 29.882 1.00 92.88 126 GLN A O 1
ATOM 1033 N N . LEU A 1 127 ? -14.592 3.530 27.927 1.00 94.38 127 LEU A N 1
ATOM 1034 C CA . LEU A 1 127 ? -14.153 2.221 28.423 1.00 94.38 127 LEU A CA 1
ATOM 1035 C C . LEU A 1 127 ? -13.096 2.335 29.530 1.00 94.38 127 LEU A C 1
ATOM 1037 O O . LEU A 1 127 ? -13.164 1.594 30.510 1.00 94.38 127 LEU A O 1
ATOM 1041 N N . ILE A 1 128 ? -12.130 3.251 29.396 1.00 93.44 128 ILE A N 1
ATOM 1042 C CA . ILE A 1 128 ? -11.128 3.501 30.444 1.00 93.44 128 ILE A CA 1
ATOM 1043 C C . ILE A 1 128 ? -11.791 4.035 31.707 1.00 93.44 128 ILE A C 1
ATOM 1045 O O . ILE A 1 128 ? -11.527 3.518 32.791 1.00 93.44 128 ILE A O 1
ATOM 1049 N N . PHE A 1 129 ? -12.660 5.037 31.563 1.00 91.44 129 PHE A N 1
ATOM 1050 C CA . PHE A 1 129 ? -13.401 5.607 32.683 1.00 91.44 129 PHE A CA 1
ATOM 1051 C C . PHE A 1 129 ? -14.210 4.530 33.413 1.00 91.44 129 PHE A C 1
ATOM 1053 O O . PHE A 1 129 ? -14.149 4.423 34.633 1.00 91.44 129 PHE A O 1
ATOM 1060 N N . MET A 1 130 ? -14.879 3.655 32.662 1.00 90.44 130 MET A N 1
ATOM 1061 C CA . MET A 1 130 ? -15.630 2.538 33.221 1.00 90.44 130 MET A CA 1
ATOM 1062 C C . MET A 1 130 ? -14.746 1.541 33.981 1.00 90.44 130 MET A C 1
ATOM 1064 O O . MET A 1 130 ? -15.150 1.039 35.029 1.00 90.44 130 MET A O 1
ATOM 1068 N N . LEU A 1 131 ? -13.553 1.223 33.467 1.00 91.75 131 LEU A N 1
ATOM 1069 C CA . LEU A 1 131 ? -12.617 0.346 34.172 1.00 91.75 131 LEU A CA 1
ATOM 1070 C C . LEU A 1 131 ? -12.138 0.954 35.495 1.00 91.75 131 LEU A C 1
ATOM 1072 O O . LEU A 1 131 ? -11.965 0.215 36.468 1.00 91.75 131 LEU A O 1
ATOM 1076 N N . ASP A 1 132 ? -11.945 2.270 35.533 1.00 91.38 132 ASP A N 1
ATOM 1077 C CA . ASP A 1 132 ? -11.547 2.977 36.747 1.00 91.38 132 ASP A CA 1
ATOM 1078 C C . ASP A 1 132 ? -12.704 3.035 37.756 1.00 91.38 132 ASP A C 1
ATOM 1080 O O . ASP A 1 132 ? -12.550 2.566 38.880 1.00 91.38 132 ASP A O 1
ATOM 1084 N N . GLU A 1 133 ? -13.901 3.475 37.352 1.00 89.12 133 GLU A N 1
ATOM 1085 C CA . GLU A 1 133 ? -15.056 3.568 38.262 1.00 89.12 133 GLU A CA 1
ATOM 1086 C C . GLU A 1 133 ? -15.571 2.207 38.744 1.00 89.12 133 GLU A C 1
ATOM 1088 O O . GLU A 1 133 ? -15.799 2.011 39.935 1.00 89.12 133 GLU A O 1
ATOM 1093 N N . SER A 1 134 ? -15.784 1.252 37.833 1.00 88.25 134 SER A N 1
ATOM 1094 C CA . SER A 1 134 ? -16.451 -0.015 38.175 1.00 88.25 134 SER A CA 1
ATOM 1095 C C . SER A 1 134 ? -15.513 -1.035 38.823 1.00 88.25 134 SER A C 1
ATOM 1097 O O . SER A 1 134 ? -15.979 -1.948 39.506 1.00 88.25 134 SER A O 1
ATOM 1099 N N . PHE A 1 135 ? -14.201 -0.923 38.585 1.00 89.62 135 PHE A N 1
ATOM 1100 C CA . PHE A 1 135 ? -13.220 -1.928 39.012 1.00 89.62 135 PHE A CA 1
ATOM 1101 C C . PHE A 1 135 ? -11.976 -1.349 39.706 1.00 89.62 135 PHE A C 1
ATOM 1103 O O . PHE A 1 135 ? -11.120 -2.134 40.120 1.00 89.62 135 PHE A O 1
ATOM 1110 N N . GLY A 1 136 ? -11.839 -0.023 39.828 1.00 86.12 136 GLY A N 1
ATOM 1111 C CA . GLY A 1 136 ? -10.666 0.629 40.426 1.00 86.12 136 GLY A CA 1
ATOM 1112 C C . GLY A 1 136 ? -9.378 0.451 39.616 1.00 86.12 136 GLY A C 1
ATOM 1113 O O . GLY A 1 136 ? -8.281 0.470 40.178 1.00 86.12 136 GLY A O 1
ATOM 1114 N N . LEU A 1 137 ? -9.485 0.180 38.310 1.00 86.88 137 LEU A N 1
ATOM 1115 C CA . LEU A 1 137 ? -8.345 -0.137 37.452 1.00 86.88 137 LEU A CA 1
ATOM 1116 C C . LEU A 1 137 ? -7.908 1.081 36.645 1.00 86.88 137 LEU A C 1
ATOM 1118 O O . LEU A 1 137 ? -8.456 1.370 35.583 1.00 86.88 137 LEU A O 1
ATOM 1122 N N . LYS A 1 138 ? -6.820 1.712 37.086 1.00 85.38 138 LYS A N 1
ATOM 1123 C CA . LYS A 1 138 ? -6.170 2.786 36.332 1.00 85.38 138 LYS A CA 1
ATOM 1124 C C . LYS A 1 138 ? -5.488 2.237 35.081 1.00 85.38 138 LYS A C 1
ATOM 1126 O O . LYS A 1 138 ? -4.414 1.637 35.155 1.00 85.38 138 LYS A O 1
ATOM 1131 N N . HIS A 1 139 ? -6.102 2.460 33.922 1.00 84.88 139 HIS A N 1
ATOM 1132 C CA . HIS A 1 139 ? -5.503 2.166 32.618 1.00 84.88 139 HIS A CA 1
ATOM 1133 C C . HIS A 1 139 ? -4.682 3.365 32.132 1.00 84.88 139 HIS A C 1
ATOM 1135 O O . HIS A 1 139 ? -5.172 4.494 32.101 1.00 84.88 139 HIS A O 1
ATOM 1141 N N . ARG A 1 140 ? -3.420 3.144 31.746 1.00 85.12 140 ARG A N 1
ATOM 1142 C CA . ARG A 1 140 ? -2.564 4.216 31.219 1.00 85.12 140 ARG A CA 1
ATOM 1143 C C . ARG A 1 140 ? -3.010 4.561 29.802 1.00 85.12 140 ARG A C 1
ATOM 1145 O O . ARG A 1 140 ? -2.829 3.756 28.897 1.00 85.12 140 ARG A O 1
ATOM 1152 N N . SER A 1 141 ? -3.559 5.759 29.611 1.00 84.31 141 SER A N 1
ATOM 1153 C CA . SER A 1 141 ? -4.061 6.159 28.297 1.00 84.31 141 SER A CA 1
ATOM 1154 C C . SER A 1 141 ? -2.940 6.346 27.265 1.00 84.31 141 SER A C 1
ATOM 1156 O O . SER A 1 141 ? -1.950 7.026 27.533 1.00 84.31 141 SER A O 1
ATOM 1158 N N . MET A 1 142 ? -3.142 5.795 26.065 1.00 84.81 142 MET A N 1
ATOM 1159 C CA . MET A 1 142 ? -2.309 5.973 24.873 1.00 84.81 142 MET A CA 1
ATOM 1160 C C . MET A 1 142 ? -2.767 7.125 23.962 1.00 84.81 142 MET A C 1
ATOM 1162 O O . MET A 1 142 ? -2.218 7.295 22.877 1.00 84.81 142 MET A O 1
ATOM 1166 N N . GLU A 1 143 ? -3.734 7.946 24.386 1.00 82.25 143 GLU A N 1
ATOM 1167 C CA . GLU A 1 143 ? -4.345 8.984 23.538 1.00 82.25 143 GLU A CA 1
ATOM 1168 C C . GLU A 1 143 ? -3.336 9.976 22.939 1.00 82.25 143 GLU A C 1
ATOM 1170 O O . GLU A 1 143 ? -3.477 10.418 21.798 1.00 82.25 143 GLU A O 1
ATOM 1175 N N . SER A 1 144 ? -2.261 10.290 23.665 1.00 79.50 144 SER A N 1
ATOM 1176 C CA . SER A 1 144 ? -1.185 11.148 23.161 1.00 79.50 144 SER A CA 1
ATOM 1177 C C . SER A 1 144 ? -0.493 10.590 21.912 1.00 79.50 144 SER A C 1
ATOM 1179 O O . SER A 1 144 ? 0.054 11.379 21.139 1.00 79.50 144 SER A O 1
ATOM 1181 N N . HIS A 1 145 ? -0.534 9.270 21.718 1.00 82.25 145 HIS A N 1
ATOM 1182 C CA . HIS A 1 145 ? 0.135 8.529 20.649 1.00 82.25 145 HIS A CA 1
ATOM 1183 C C . HIS A 1 145 ? -0.781 8.155 19.482 1.00 82.25 145 HIS A C 1
ATOM 1185 O O . HIS A 1 145 ? -0.282 7.645 18.482 1.00 82.25 145 HIS A O 1
ATOM 1191 N N . PHE A 1 146 ? -2.092 8.376 19.590 1.00 85.56 146 PHE A N 1
ATOM 1192 C CA . PHE A 1 146 ? -3.008 8.054 18.500 1.00 85.56 146 PHE A CA 1
ATOM 1193 C C . PHE A 1 146 ? -2.722 8.912 17.269 1.00 85.56 146 PHE A C 1
ATOM 1195 O O . PHE A 1 146 ? -2.381 10.096 17.377 1.00 85.56 146 PHE A O 1
ATOM 1202 N N . PHE A 1 147 ? -2.843 8.290 16.099 1.00 76.38 147 PHE A N 1
ATOM 1203 C CA . PHE A 1 147 ? -2.548 8.933 14.830 1.00 76.38 147 PHE A CA 1
ATOM 1204 C C . PHE A 1 147 ? -3.688 9.880 14.450 1.00 76.38 147 PHE A C 1
ATOM 1206 O O . PHE A 1 147 ? -4.751 9.438 14.031 1.00 76.38 147 PHE A O 1
ATOM 1213 N N . ASP A 1 148 ? -3.458 11.183 14.583 1.00 71.81 148 ASP A N 1
ATOM 1214 C CA . ASP A 1 148 ? -4.362 12.229 14.103 1.00 71.81 148 ASP A CA 1
ATOM 1215 C C . ASP A 1 148 ? -3.577 13.144 13.147 1.00 71.81 148 ASP A C 1
ATOM 1217 O O . ASP A 1 148 ? -2.732 13.926 13.608 1.00 71.81 148 ASP A O 1
ATOM 1221 N N . PRO A 1 149 ? -3.824 13.061 11.823 1.00 66.12 149 PRO A N 1
ATOM 1222 C CA . PRO A 1 149 ? -3.105 13.860 10.839 1.00 66.12 149 PRO A CA 1
ATOM 1223 C C . PRO A 1 149 ? -3.380 15.361 11.001 1.00 66.12 149 PRO A C 1
ATOM 1225 O O . PRO A 1 149 ? -2.602 16.167 10.501 1.00 66.12 149 PRO A O 1
ATOM 1228 N N . PHE A 1 150 ? -4.424 15.756 11.739 1.00 66.50 150 PHE A N 1
ATOM 1229 C CA . PHE A 1 150 ? -4.806 17.148 11.974 1.00 66.50 150 PHE A CA 1
ATOM 1230 C C . PHE A 1 150 ? -4.239 17.732 13.281 1.00 66.50 150 PHE A C 1
ATOM 1232 O O . PHE A 1 150 ? -4.346 18.939 13.520 1.00 66.50 150 PHE A O 1
ATOM 1239 N N . LYS A 1 151 ? -3.590 16.918 14.127 1.00 65.00 151 LYS A N 1
ATOM 1240 C CA . LYS A 1 151 ? -3.084 17.336 15.448 1.00 65.00 151 LYS A CA 1
ATOM 1241 C C . LYS A 1 151 ? -2.057 18.469 15.370 1.00 65.00 151 LYS A C 1
ATOM 1243 O O . LYS A 1 151 ? -2.099 19.389 16.179 1.00 65.00 151 LYS A O 1
ATOM 1248 N N . SER A 1 152 ? -1.170 18.443 14.375 1.00 51.78 152 SER A N 1
ATOM 1249 C CA . SER A 1 152 ? -0.181 19.502 14.115 1.00 51.78 152 SER A CA 1
ATOM 1250 C C . SER A 1 152 ? -0.805 20.787 13.560 1.00 51.78 152 SER A C 1
ATOM 1252 O O . SER A 1 152 ? -0.280 21.873 13.795 1.00 51.78 152 SER A O 1
ATOM 1254 N N . TYR A 1 153 ? -1.941 20.688 12.870 1.00 54.31 153 TYR A N 1
ATOM 1255 C CA . TYR A 1 153 ? -2.614 21.829 12.248 1.00 54.31 153 TYR A CA 1
ATOM 1256 C C . TYR A 1 153 ? -3.367 22.685 13.272 1.00 54.31 153 TYR A C 1
ATOM 1258 O O . TYR A 1 153 ? -3.369 23.909 13.157 1.00 54.31 153 TYR A O 1
ATOM 1266 N N . LYS A 1 154 ? -3.900 22.076 14.344 1.00 50.00 154 LYS A N 1
ATOM 1267 C CA . LYS A 1 154 ? -4.505 22.809 15.476 1.00 50.00 154 LYS A CA 1
ATOM 1268 C C . LYS A 1 154 ? -3.530 23.761 16.181 1.00 50.00 154 LYS A C 1
ATOM 1270 O O . LYS A 1 154 ? -3.972 24.726 16.791 1.00 50.00 154 LYS A O 1
ATOM 1275 N N . HIS A 1 155 ? -2.222 23.512 16.090 1.00 43.09 155 HIS A N 1
ATOM 1276 C CA . HIS A 1 155 ? -1.191 24.368 16.686 1.00 43.09 155 HIS A CA 1
ATOM 1277 C C . HIS A 1 155 ? -0.718 25.507 15.768 1.00 43.09 155 HIS A C 1
ATOM 1279 O O . HIS A 1 155 ? -0.076 26.430 16.258 1.00 43.09 155 HIS A O 1
ATOM 1285 N N . ASN A 1 156 ? -1.030 25.455 14.467 1.00 40.38 156 ASN A N 1
ATOM 1286 C CA . ASN A 1 156 ? -0.511 26.381 13.450 1.00 40.38 156 ASN A CA 1
ATOM 1287 C C . ASN A 1 156 ? -1.589 27.267 12.803 1.00 40.38 156 ASN A C 1
ATOM 1289 O O . ASN A 1 156 ? -1.272 28.077 11.933 1.00 40.38 156 ASN A O 1
ATOM 1293 N N . ALA A 1 157 ? -2.856 27.128 13.205 1.00 41.47 157 ALA A N 1
ATOM 1294 C CA . ALA A 1 157 ? -3.919 28.014 12.758 1.00 41.47 157 ALA A CA 1
ATOM 1295 C C . ALA A 1 157 ? -3.702 29.411 13.356 1.00 41.47 157 ALA A C 1
ATOM 1297 O O . ALA A 1 157 ? -4.104 29.709 14.480 1.00 41.47 157 ALA A O 1
ATOM 1298 N N . ASN A 1 158 ? -3.046 30.274 12.586 1.00 41.91 158 ASN A N 1
ATOM 1299 C CA . ASN A 1 158 ? -3.143 31.711 12.754 1.00 41.91 158 ASN A CA 1
ATOM 1300 C C . ASN A 1 158 ? -4.629 32.066 12.570 1.00 41.91 158 ASN A C 1
ATOM 1302 O O . ASN A 1 158 ? -5.136 32.069 11.451 1.00 41.91 158 ASN A O 1
ATOM 1306 N N . VAL A 1 159 ? -5.334 32.280 13.684 1.00 43.91 159 VAL A N 1
ATOM 1307 C CA . VAL A 1 159 ? -6.806 32.383 13.810 1.00 43.91 159 VAL A CA 1
ATOM 1308 C C . VAL A 1 159 ? -7.431 33.493 12.935 1.00 43.91 159 VAL A C 1
ATOM 1310 O O . VAL A 1 159 ? -8.647 33.571 12.813 1.00 43.91 159 VAL A O 1
ATOM 1313 N N . TYR A 1 160 ? -6.617 34.323 12.277 1.00 42.19 160 TYR A N 1
ATOM 1314 C CA . TYR A 1 160 ? -7.043 35.465 11.463 1.00 42.19 160 TYR A CA 1
ATOM 1315 C C . TYR A 1 160 ? -6.849 35.308 9.949 1.00 42.19 160 TYR A C 1
ATOM 1317 O O . TYR A 1 160 ? -7.229 36.207 9.200 1.00 42.19 160 TYR A O 1
ATOM 1325 N N . ALA A 1 161 ? -6.274 34.204 9.465 1.00 43.31 161 ALA A N 1
ATOM 1326 C CA . ALA A 1 161 ? -6.269 33.954 8.029 1.00 43.31 161 ALA A CA 1
ATOM 1327 C C . ALA A 1 161 ? -7.663 33.462 7.629 1.00 43.31 161 ALA A C 1
ATOM 1329 O O . ALA A 1 161 ? -8.007 32.309 7.896 1.00 43.31 161 ALA A O 1
ATOM 1330 N N . ASN A 1 162 ? -8.452 34.347 7.006 1.00 38.75 162 ASN A N 1
ATOM 1331 C CA . ASN A 1 162 ? -9.631 33.999 6.211 1.00 38.75 162 ASN A CA 1
ATOM 1332 C C . ASN A 1 162 ? -9.242 32.882 5.233 1.00 38.75 162 ASN A C 1
ATOM 1334 O O . ASN A 1 162 ? -8.758 33.132 4.133 1.00 38.75 162 ASN A O 1
ATOM 1338 N N . SER A 1 163 ? -9.383 31.641 5.679 1.00 39.81 163 SER A N 1
ATOM 1339 C CA . SER A 1 163 ? -8.998 30.443 4.954 1.00 39.81 163 SER A CA 1
ATOM 1340 C C . SER A 1 163 ? -10.264 29.666 4.653 1.00 39.81 163 SER A C 1
ATOM 1342 O O . SER A 1 163 ? -10.528 28.597 5.188 1.00 39.81 163 SER A O 1
ATOM 1344 N N . GLU A 1 164 ? -10.998 30.178 3.670 1.00 38.97 164 GLU A N 1
ATOM 1345 C CA . GLU A 1 164 ? -11.810 29.332 2.789 1.00 38.97 164 GLU A CA 1
ATOM 1346 C C . GLU A 1 164 ? -10.937 28.294 2.031 1.00 38.97 164 GLU A C 1
ATOM 1348 O O . GLU A 1 164 ? -11.443 27.498 1.252 1.00 38.97 164 GLU A O 1
ATOM 1353 N N . SER A 1 165 ? -9.612 28.273 2.245 1.00 42.28 165 SER A N 1
ATOM 1354 C CA . SER A 1 165 ? -8.626 27.477 1.508 1.00 42.28 165 SER A CA 1
ATOM 1355 C C . SER A 1 165 ? -8.248 26.131 2.133 1.00 42.28 165 SER A C 1
ATOM 1357 O O . SER A 1 165 ? -7.438 25.406 1.554 1.00 42.28 165 SER A O 1
ATOM 1359 N N . PHE A 1 166 ? -8.809 25.765 3.284 1.00 41.28 166 PHE A N 1
ATOM 1360 C CA . PHE A 1 166 ? -8.603 24.437 3.857 1.00 41.28 166 PHE A CA 1
ATOM 1361 C C . PHE A 1 166 ? -9.935 23.904 4.369 1.00 41.28 166 PHE A C 1
ATOM 1363 O O . PHE A 1 166 ? -10.237 23.956 5.560 1.00 41.28 166 PHE A O 1
ATOM 1370 N N . GLU A 1 167 ? -10.752 23.373 3.457 1.00 43.03 167 GLU A N 1
ATOM 1371 C CA . GLU A 1 167 ? -11.782 22.429 3.870 1.00 43.03 167 GLU A CA 1
ATOM 1372 C C . GLU A 1 167 ? -11.062 21.328 4.656 1.00 43.03 167 GLU A C 1
ATOM 1374 O O . GLU A 1 167 ? -10.282 20.547 4.106 1.00 43.03 167 GLU A O 1
ATOM 1379 N N . LEU A 1 168 ? -11.268 21.299 5.973 1.00 47.72 168 LEU A N 1
ATOM 1380 C CA . LEU A 1 168 ? -10.959 20.159 6.827 1.00 47.72 168 LEU A CA 1
ATOM 1381 C C . LEU A 1 168 ? -11.895 19.029 6.387 1.00 47.72 168 LEU A C 1
ATOM 1383 O O . LEU A 1 168 ? -12.886 18.703 7.039 1.00 47.72 168 LEU A O 1
ATOM 1387 N N . VAL A 1 169 ? -11.622 18.468 5.209 1.00 52.50 169 VAL A N 1
ATOM 1388 C CA . VAL A 1 169 ? -12.334 17.309 4.707 1.00 52.50 169 VAL A CA 1
ATOM 1389 C C . VAL A 1 169 ? -12.059 16.206 5.716 1.00 52.50 169 VAL A C 1
ATOM 1391 O O . VAL A 1 169 ? -10.911 15.926 6.047 1.00 52.50 169 VAL A O 1
ATOM 1394 N N . SER A 1 170 ? -13.120 15.587 6.233 1.00 53.12 170 SER A N 1
ATOM 1395 C CA . SER A 1 170 ? -13.074 14.526 7.257 1.00 53.12 170 SER A CA 1
ATOM 1396 C C . SER A 1 170 ? -12.091 13.369 6.978 1.00 53.12 170 SER A C 1
ATOM 1398 O O . SER A 1 170 ? -11.845 12.565 7.873 1.00 53.12 170 SER A O 1
ATOM 1400 N N . LYS A 1 171 ? -11.521 13.278 5.769 1.00 58.00 171 LYS A N 1
ATOM 1401 C CA . LYS A 1 171 ? -10.639 12.221 5.265 1.00 58.00 171 LYS A CA 1
ATOM 1402 C C . LYS A 1 171 ? -9.271 12.791 4.882 1.00 58.00 171 LYS A C 1
ATOM 1404 O O . LYS A 1 171 ? -9.178 13.910 4.386 1.00 58.00 171 LYS A O 1
ATOM 1409 N N . ASP A 1 172 ? -8.216 11.988 5.018 1.00 64.88 172 ASP A N 1
ATOM 1410 C CA . ASP A 1 172 ? -6.890 12.322 4.476 1.00 64.88 172 ASP A CA 1
ATOM 1411 C C . ASP A 1 172 ? -6.872 12.131 2.948 1.00 64.88 172 ASP A C 1
ATOM 1413 O O . ASP A 1 172 ? -6.437 11.104 2.421 1.00 64.88 172 ASP A O 1
ATOM 1417 N N . LEU A 1 173 ? -7.385 13.131 2.226 1.00 67.56 173 LEU A N 1
ATOM 1418 C CA . LEU A 1 173 ? -7.448 13.129 0.762 1.00 67.56 173 LEU A CA 1
ATOM 1419 C C . LEU A 1 173 ? -6.064 13.043 0.105 1.00 67.56 173 LEU A C 1
ATOM 1421 O O . LEU A 1 173 ? -5.950 12.555 -1.017 1.00 67.56 173 LEU A O 1
ATOM 1425 N N . THR A 1 174 ? -5.011 13.500 0.791 1.00 65.88 174 THR A N 1
ATOM 1426 C CA . THR A 1 174 ? -3.652 13.466 0.237 1.00 65.88 174 THR A CA 1
ATOM 1427 C C . THR A 1 174 ? -3.157 12.031 0.170 1.00 65.88 174 THR A C 1
ATOM 1429 O O . THR A 1 174 ? -2.654 11.613 -0.868 1.00 65.88 174 THR A O 1
ATOM 1432 N N . LYS A 1 175 ? -3.350 11.256 1.243 1.00 72.81 175 LYS A N 1
ATOM 1433 C CA . LYS A 1 175 ? -2.993 9.835 1.258 1.00 72.81 175 LYS A CA 1
ATOM 1434 C C . LYS A 1 175 ? -3.788 9.029 0.232 1.00 72.81 175 LYS A C 1
ATOM 1436 O O . LYS A 1 175 ? -3.191 8.258 -0.508 1.00 72.81 175 LYS A O 1
ATOM 1441 N N . ILE A 1 176 ? -5.098 9.270 0.135 1.00 73.69 176 ILE A N 1
ATOM 1442 C CA . ILE A 1 176 ? -5.952 8.627 -0.879 1.00 73.69 176 ILE A CA 1
ATOM 1443 C C . ILE A 1 176 ? -5.422 8.926 -2.286 1.00 73.69 176 ILE A C 1
ATOM 1445 O O . ILE A 1 176 ? -5.207 8.006 -3.068 1.00 73.69 176 ILE A O 1
ATOM 1449 N N . GLY A 1 177 ? -5.132 10.196 -2.585 1.00 75.75 177 GLY A N 1
ATOM 1450 C CA . GLY A 1 177 ? -4.582 10.582 -3.881 1.00 75.75 177 GLY A CA 1
ATOM 1451 C C . GLY A 1 177 ? -3.219 9.946 -4.170 1.00 75.75 177 GLY A C 1
ATOM 1452 O O . GLY A 1 177 ? -2.950 9.580 -5.310 1.00 75.75 177 GLY A O 1
ATOM 1453 N N . ILE A 1 178 ? -2.358 9.796 -3.159 1.00 76.50 178 ILE A N 1
ATOM 1454 C CA . ILE A 1 178 ? -1.064 9.116 -3.309 1.00 76.50 178 ILE A CA 1
ATOM 1455 C C . ILE A 1 178 ? -1.288 7.649 -3.684 1.00 76.50 178 ILE A C 1
ATOM 1457 O O . ILE A 1 178 ? -0.729 7.187 -4.678 1.00 76.50 178 ILE A O 1
ATOM 1461 N N . ASP A 1 179 ? -2.131 6.942 -2.932 1.00 78.88 179 ASP A N 1
ATOM 1462 C CA . ASP A 1 179 ? -2.409 5.519 -3.142 1.00 78.88 179 ASP A CA 1
ATOM 1463 C C . ASP A 1 179 ? -3.046 5.264 -4.524 1.00 78.88 179 ASP A C 1
ATOM 1465 O O . ASP A 1 179 ? -2.658 4.330 -5.230 1.00 78.88 179 ASP A O 1
ATOM 1469 N N . GLU A 1 180 ? -3.970 6.127 -4.959 1.00 84.12 180 GLU A N 1
ATOM 1470 C CA . GLU A 1 180 ? -4.600 6.060 -6.285 1.00 84.12 180 GLU A CA 1
ATOM 1471 C C . GLU A 1 180 ? -3.593 6.254 -7.424 1.00 84.12 180 GLU A C 1
ATOM 1473 O O . GLU A 1 180 ? -3.580 5.483 -8.387 1.00 84.12 180 GLU A O 1
ATOM 1478 N N . VAL A 1 181 ? -2.723 7.264 -7.321 1.00 80.06 181 VAL A N 1
ATOM 1479 C CA . VAL A 1 181 ? -1.731 7.545 -8.368 1.00 80.06 181 VAL A CA 1
ATOM 1480 C C . VAL A 1 181 ? -0.636 6.477 -8.385 1.00 80.06 181 VAL A C 1
ATOM 1482 O O . VAL A 1 181 ? -0.193 6.089 -9.466 1.00 80.06 181 VAL A O 1
ATOM 1485 N N . TYR A 1 182 ? -0.229 5.944 -7.227 1.00 80.75 182 TYR A N 1
ATOM 1486 C CA . TYR A 1 182 ? 0.655 4.777 -7.182 1.00 80.75 182 TYR A CA 1
ATOM 1487 C C . TYR A 1 182 ? 0.023 3.580 -7.889 1.00 80.75 182 TYR A C 1
ATOM 1489 O O . TYR A 1 182 ? 0.695 2.942 -8.694 1.00 80.75 182 TYR A O 1
ATOM 1497 N N . LYS A 1 183 ? -1.266 3.306 -7.659 1.00 82.94 183 LYS A N 1
ATOM 1498 C CA . LYS A 1 183 ? -1.973 2.216 -8.341 1.00 82.94 183 LYS A CA 1
ATOM 1499 C C . LYS A 1 183 ? -1.976 2.392 -9.863 1.00 82.94 183 LYS A C 1
ATOM 1501 O O . LYS A 1 183 ? -1.717 1.422 -10.567 1.00 82.94 183 LYS A O 1
ATOM 1506 N N . ASP A 1 184 ? -2.210 3.605 -10.368 1.00 81.69 184 ASP A N 1
ATOM 1507 C CA . ASP A 1 184 ? -2.129 3.907 -11.810 1.00 81.69 184 ASP A CA 1
ATOM 1508 C C . ASP A 1 184 ? -0.706 3.709 -12.364 1.00 81.69 184 ASP A C 1
ATOM 1510 O O . ASP A 1 184 ? -0.519 3.108 -13.422 1.00 81.69 184 ASP A O 1
ATOM 1514 N N . ILE A 1 185 ? 0.322 4.165 -11.642 1.00 80.50 185 ILE A N 1
ATOM 1515 C CA . ILE A 1 185 ? 1.729 4.016 -12.050 1.00 80.50 185 ILE A CA 1
ATOM 1516 C C . ILE A 1 185 ? 2.169 2.545 -12.059 1.00 80.50 185 ILE A C 1
ATOM 1518 O O . ILE A 1 185 ? 2.911 2.137 -12.953 1.00 80.50 185 ILE A O 1
ATOM 1522 N N . SER A 1 186 ? 1.728 1.766 -11.072 1.00 79.06 186 SER A N 1
ATOM 1523 C CA . SER A 1 186 ? 2.077 0.352 -10.900 1.00 79.06 186 SER A CA 1
ATOM 1524 C C . SER A 1 186 ? 1.219 -0.598 -11.740 1.00 79.06 186 SER A C 1
ATOM 1526 O O . SER A 1 186 ? 1.512 -1.795 -11.797 1.00 79.06 186 SER A O 1
ATOM 1528 N N . GLU A 1 187 ? 0.162 -0.102 -12.389 1.00 81.44 187 GLU A N 1
ATOM 1529 C CA . GLU A 1 187 ? -0.663 -0.893 -13.297 1.00 81.44 187 GLU A CA 1
ATOM 1530 C C . GLU A 1 187 ? 0.195 -1.411 -14.457 1.00 81.44 187 GLU A C 1
ATOM 1532 O O . GLU A 1 187 ? 0.756 -0.648 -15.246 1.00 81.44 187 GLU A O 1
ATOM 1537 N N . ARG A 1 188 ? 0.328 -2.735 -14.546 1.00 78.69 188 ARG A N 1
ATOM 1538 C CA . ARG A 1 188 ? 1.186 -3.379 -15.537 1.00 78.69 188 ARG A CA 1
ATOM 1539 C C . ARG A 1 188 ? 0.468 -3.460 -16.868 1.00 78.69 188 ARG A C 1
ATOM 1541 O O . ARG A 1 188 ? -0.670 -3.916 -16.949 1.00 78.69 188 ARG A O 1
ATOM 1548 N N . GLN A 1 189 ? 1.169 -3.080 -17.926 1.00 69.62 189 GLN A N 1
ATOM 1549 C CA . GLN A 1 189 ? 0.695 -3.329 -19.277 1.00 69.62 189 GLN A CA 1
ATOM 1550 C C . GLN A 1 189 ? 1.206 -4.706 -19.718 1.00 69.62 189 GLN A C 1
ATOM 1552 O O . GLN A 1 189 ? 2.271 -4.820 -20.326 1.00 69.62 189 GLN A O 1
ATOM 1557 N N . ASP A 1 190 ? 0.459 -5.758 -19.369 1.00 58.09 190 ASP A N 1
ATOM 1558 C CA . ASP A 1 190 ? 0.750 -7.149 -19.745 1.00 58.09 190 ASP A CA 1
ATOM 1559 C C . ASP A 1 190 ? 0.350 -7.410 -21.206 1.00 58.09 190 ASP A C 1
ATOM 1561 O O . ASP A 1 190 ? -0.490 -8.248 -21.528 1.00 58.09 190 ASP A O 1
ATOM 1565 N N . ILE A 1 191 ? 0.942 -6.655 -22.127 1.00 61.56 191 ILE A N 1
ATOM 1566 C CA . ILE A 1 191 ? 0.891 -7.000 -23.544 1.00 61.56 191 ILE A CA 1
ATOM 1567 C C . ILE A 1 191 ? 1.957 -8.071 -23.746 1.00 61.56 191 ILE A C 1
ATOM 1569 O O . ILE A 1 191 ? 3.116 -7.872 -23.377 1.00 61.56 191 ILE A O 1
ATOM 1573 N N . A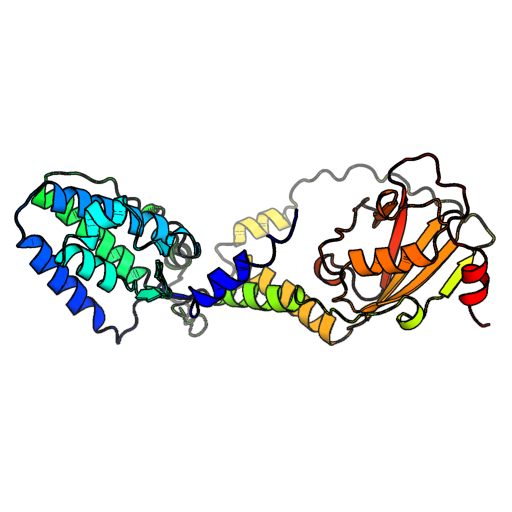LA A 1 192 ? 1.576 -9.209 -24.328 1.00 64.19 192 ALA A N 1
ATOM 1574 C CA . ALA A 1 192 ? 2.513 -10.224 -24.795 1.00 64.19 192 ALA A CA 1
ATOM 1575 C C . ALA A 1 192 ? 3.327 -9.664 -25.977 1.00 64.19 192 ALA A C 1
ATOM 1577 O O . ALA A 1 192 ? 3.103 -10.017 -27.128 1.00 64.19 192 ALA A O 1
ATOM 1578 N N . SER A 1 193 ? 4.234 -8.733 -25.689 1.00 74.94 193 SER A N 1
ATOM 1579 C CA . SER A 1 193 ? 5.082 -8.075 -26.672 1.00 74.94 193 SER A CA 1
ATOM 1580 C C . SER A 1 193 ? 6.376 -8.853 -26.841 1.00 74.94 193 SER A C 1
ATOM 1582 O O . SER A 1 193 ? 7.051 -9.213 -25.866 1.00 74.94 193 SER A O 1
ATOM 1584 N N . THR A 1 194 ? 6.741 -9.085 -28.086 1.00 83.69 194 THR A N 1
ATOM 1585 C CA . THR A 1 194 ? 8.025 -9.630 -28.502 1.00 83.69 194 THR A CA 1
ATOM 1586 C C . THR A 1 194 ? 9.036 -8.507 -28.722 1.00 83.69 194 THR A C 1
ATOM 1588 O O . THR A 1 194 ? 8.693 -7.328 -28.723 1.00 83.69 194 THR A O 1
ATOM 1591 N N . LEU A 1 195 ? 10.311 -8.864 -28.896 1.00 85.56 195 LEU A N 1
ATOM 1592 C CA . LEU A 1 195 ? 11.349 -7.875 -29.190 1.00 85.56 195 LEU A CA 1
ATOM 1593 C C . LEU A 1 195 ? 11.105 -7.166 -30.532 1.00 85.56 195 LEU A C 1
ATOM 1595 O O . LEU A 1 195 ? 11.440 -5.994 -30.651 1.00 85.56 195 LEU A O 1
ATOM 1599 N N . ASP A 1 196 ? 10.522 -7.860 -31.514 1.00 86.19 196 ASP A N 1
ATOM 1600 C CA . ASP A 1 196 ? 10.218 -7.311 -32.841 1.00 86.19 196 ASP A CA 1
ATOM 1601 C C . ASP A 1 196 ? 9.201 -6.159 -32.769 1.00 86.19 196 ASP A C 1
ATOM 1603 O O . ASP A 1 196 ? 9.326 -5.182 -33.506 1.00 86.19 196 ASP A O 1
ATOM 1607 N N . ASP A 1 197 ? 8.271 -6.209 -31.809 1.00 86.12 197 ASP A N 1
ATOM 1608 C CA . ASP A 1 197 ? 7.260 -5.165 -31.585 1.00 86.12 197 ASP A CA 1
ATOM 1609 C C . ASP A 1 197 ? 7.862 -3.842 -31.072 1.00 86.12 197 ASP A C 1
ATOM 1611 O O . ASP A 1 197 ? 7.190 -2.811 -31.042 1.00 86.12 197 ASP A O 1
ATOM 1615 N N . TRP A 1 198 ? 9.131 -3.854 -30.652 1.00 89.12 198 TRP A N 1
ATOM 1616 C CA . TRP A 1 198 ? 9.828 -2.705 -30.064 1.00 89.12 198 TRP A CA 1
ATOM 1617 C C . TRP A 1 198 ? 10.781 -2.000 -31.033 1.00 89.12 198 TRP A C 1
ATOM 1619 O O . TRP A 1 198 ? 11.615 -1.199 -30.601 1.00 89.12 198 TRP A O 1
ATOM 1629 N N . ASN A 1 199 ? 10.674 -2.279 -32.337 1.00 87.81 199 ASN A N 1
ATOM 1630 C CA . ASN A 1 199 ? 11.518 -1.700 -33.390 1.00 87.81 199 ASN A CA 1
ATOM 1631 C C . ASN A 1 199 ? 13.025 -1.756 -33.048 1.00 87.81 199 ASN A C 1
ATOM 1633 O O . ASN A 1 199 ? 13.672 -0.709 -32.922 1.00 87.81 199 ASN A O 1
ATOM 1637 N N . PRO A 1 200 ? 13.583 -2.962 -32.831 1.00 91.00 200 PRO A N 1
ATOM 1638 C CA . PRO A 1 200 ? 14.961 -3.137 -32.399 1.00 91.00 200 PRO A CA 1
ATOM 1639 C C . PRO A 1 200 ? 15.955 -2.725 -33.491 1.00 91.00 200 PRO A C 1
ATOM 1641 O O . PRO A 1 200 ? 15.807 -3.074 -34.660 1.00 91.00 200 PRO A O 1
ATOM 1644 N N . SER A 1 201 ? 17.016 -2.026 -33.091 1.00 91.88 201 SER A N 1
ATOM 1645 C CA . SER A 1 201 ? 18.147 -1.666 -33.953 1.00 91.88 201 SER A CA 1
ATOM 1646 C C . SER A 1 201 ? 19.458 -1.944 -33.224 1.00 91.88 201 SER A C 1
ATOM 1648 O O . SER A 1 201 ? 19.693 -1.395 -32.146 1.00 91.88 201 SER A O 1
ATOM 1650 N N . ILE A 1 202 ? 20.351 -2.729 -33.825 1.00 91.12 202 ILE A N 1
ATOM 1651 C CA . ILE A 1 202 ? 21.661 -3.067 -33.263 1.00 91.12 202 ILE A CA 1
ATOM 1652 C C . ILE A 1 202 ? 22.771 -2.377 -34.050 1.00 91.12 202 ILE A C 1
ATOM 1654 O O . ILE A 1 202 ? 22.939 -2.602 -35.242 1.00 91.12 202 ILE A O 1
ATOM 1658 N N . LYS A 1 203 ? 23.571 -1.559 -33.364 1.00 88.56 203 LYS A N 1
ATOM 1659 C CA . LYS A 1 203 ? 24.757 -0.904 -33.931 1.00 88.56 203 LYS A CA 1
ATOM 1660 C C . LYS A 1 203 ? 26.017 -1.463 -33.288 1.00 88.56 203 LYS A C 1
ATOM 1662 O O . LYS A 1 203 ? 26.101 -1.529 -32.064 1.00 88.56 203 LYS A O 1
ATOM 1667 N N . GLN A 1 204 ? 27.001 -1.821 -34.105 1.00 82.38 204 GLN A N 1
ATOM 1668 C CA . GLN A 1 204 ? 28.359 -2.108 -33.649 1.00 82.38 204 GLN A CA 1
ATOM 1669 C C . GLN A 1 204 ? 29.225 -0.880 -33.918 1.00 82.38 204 GLN A C 1
ATOM 1671 O O . GLN A 1 204 ? 29.462 -0.518 -35.069 1.00 82.38 204 GLN A O 1
ATOM 1676 N N . GLU A 1 205 ? 29.670 -0.207 -32.859 1.00 73.19 205 GLU A N 1
ATOM 1677 C CA . GLU A 1 205 ? 30.603 0.908 -33.006 1.00 73.19 205 GLU A CA 1
ATOM 1678 C C . GLU A 1 205 ? 32.010 0.346 -33.269 1.00 73.19 205 GLU A C 1
ATOM 1680 O O . GLU A 1 205 ? 32.659 -0.216 -32.385 1.00 73.19 205 GLU A O 1
ATOM 1685 N N . LEU A 1 206 ? 32.489 0.498 -34.508 1.00 57.09 206 LEU A N 1
ATOM 1686 C CA . LEU A 1 206 ? 33.848 0.152 -34.938 1.00 57.09 206 LEU A CA 1
ATOM 1687 C C . LEU A 1 206 ? 34.858 1.205 -34.454 1.00 57.09 206 LEU A C 1
ATOM 1689 O O . LEU A 1 206 ? 35.505 1.857 -35.263 1.00 57.09 206 LEU A O 1
ATOM 1693 N N . SER A 1 207 ? 34.960 1.435 -33.144 1.00 50.75 207 SER A N 1
ATOM 1694 C CA . SER A 1 207 ? 36.069 2.150 -32.489 1.00 50.75 207 SER A CA 1
ATOM 1695 C C . SER A 1 207 ? 35.894 2.104 -30.969 1.00 50.75 207 SER A C 1
ATOM 1697 O O . SER A 1 207 ? 34.787 2.329 -30.478 1.00 50.75 207 SER A O 1
ATOM 1699 N N . PRO A 1 208 ? 36.957 1.883 -30.176 1.00 45.34 208 PRO A N 1
ATOM 1700 C CA . PRO A 1 208 ? 36.885 2.115 -28.746 1.00 45.34 208 PRO A CA 1
ATOM 1701 C C . PRO A 1 208 ? 36.898 3.629 -28.518 1.00 45.34 208 PRO A C 1
ATOM 1703 O O . PRO A 1 208 ? 37.946 4.272 -28.594 1.00 45.34 208 PRO A O 1
ATOM 1706 N N . VAL A 1 209 ? 35.738 4.222 -28.230 1.00 43.94 209 VAL A N 1
ATOM 1707 C CA . VAL A 1 209 ? 35.702 5.568 -27.650 1.00 43.94 209 VAL A CA 1
ATOM 1708 C C . VAL A 1 209 ? 36.431 5.473 -26.311 1.00 43.94 209 VAL A C 1
ATOM 1710 O O . VAL A 1 209 ? 35.951 4.832 -25.374 1.00 43.94 209 VAL A O 1
ATOM 1713 N N . ARG A 1 210 ? 37.643 6.043 -26.245 1.00 41.97 210 ARG A N 1
ATOM 1714 C CA . ARG A 1 210 ? 38.415 6.159 -25.002 1.00 41.97 210 ARG A CA 1
ATOM 1715 C C . ARG A 1 210 ? 37.490 6.730 -23.923 1.00 41.97 210 ARG A C 1
ATOM 1717 O O . ARG A 1 210 ? 36.871 7.763 -24.182 1.00 41.97 210 ARG A O 1
ATOM 1724 N N . PRO A 1 211 ? 37.407 6.130 -22.726 1.00 40.91 211 PRO A N 1
ATOM 1725 C CA . PRO A 1 211 ? 36.745 6.797 -21.621 1.00 40.91 211 PRO A CA 1
ATOM 1726 C C . PRO A 1 211 ? 37.501 8.102 -21.366 1.00 40.91 211 PRO A C 1
ATOM 1728 O O . PRO A 1 211 ? 38.690 8.092 -21.039 1.00 40.91 211 PRO A O 1
ATOM 1731 N N . SER A 1 212 ? 36.835 9.236 -21.571 1.00 35.69 212 SER A N 1
ATOM 1732 C CA . SER A 1 212 ? 37.314 10.521 -21.084 1.00 35.69 212 SER A CA 1
ATOM 1733 C C . SER A 1 212 ? 37.502 10.365 -19.578 1.00 35.69 212 SER A C 1
ATOM 1735 O O . SER A 1 212 ? 36.555 10.048 -18.858 1.00 35.69 212 SER A O 1
ATOM 1737 N N . LYS A 1 213 ? 38.743 10.520 -19.104 1.00 37.12 213 LYS A N 1
ATOM 1738 C CA . LYS A 1 213 ? 39.031 10.638 -17.675 1.00 37.12 213 LYS A CA 1
ATOM 1739 C C . LYS A 1 213 ? 38.213 11.817 -17.155 1.00 37.12 213 LYS A C 1
ATOM 1741 O O . LYS A 1 213 ? 38.535 12.962 -17.456 1.00 37.12 213 LYS A O 1
ATOM 1746 N N . ILE A 1 214 ? 37.150 11.526 -16.418 1.00 43.34 214 ILE A N 1
ATOM 1747 C CA . ILE A 1 214 ? 36.474 12.522 -15.598 1.00 43.34 214 ILE A CA 1
ATOM 1748 C C . ILE A 1 214 ? 37.460 12.827 -14.471 1.00 43.34 214 ILE A C 1
ATOM 1750 O O . ILE A 1 214 ? 37.874 11.920 -13.745 1.00 43.34 214 ILE A O 1
ATOM 1754 N N . ALA A 1 215 ? 37.921 14.074 -14.411 1.00 38.41 215 ALA A N 1
ATOM 1755 C CA . ALA A 1 215 ? 38.729 14.553 -13.305 1.00 38.41 215 ALA A CA 1
ATOM 1756 C C . ALA A 1 215 ? 37.928 14.376 -12.009 1.00 38.41 215 ALA A C 1
ATOM 1758 O O . ALA A 1 215 ? 36.728 14.643 -11.972 1.00 38.41 215 ALA A O 1
ATOM 1759 N N . ALA A 1 216 ? 38.585 13.874 -10.968 1.00 39.12 216 ALA A N 1
ATOM 1760 C CA . ALA A 1 216 ? 38.005 13.852 -9.639 1.00 39.12 216 ALA A CA 1
ATOM 1761 C C . ALA A 1 216 ? 37.942 15.299 -9.139 1.00 39.12 216 ALA A C 1
ATOM 1763 O O . ALA A 1 216 ? 38.966 15.843 -8.728 1.00 39.12 216 ALA A O 1
ATOM 1764 N N . ASP A 1 217 ? 36.761 15.913 -9.205 1.00 34.94 217 ASP A N 1
ATOM 1765 C CA . ASP A 1 217 ? 36.526 17.163 -8.497 1.00 34.94 217 ASP A CA 1
ATOM 1766 C C . ASP A 1 217 ? 36.485 16.875 -6.997 1.00 34.94 217 ASP A C 1
ATOM 1768 O O . ASP A 1 217 ? 35.737 16.038 -6.484 1.00 34.94 217 ASP A O 1
ATOM 1772 N N . SER A 1 218 ? 37.406 17.543 -6.319 1.00 43.50 218 SER A N 1
ATOM 1773 C CA . SER A 1 218 ? 37.644 17.488 -4.894 1.00 43.50 218 SER A CA 1
ATOM 1774 C C . SER A 1 218 ? 36.537 18.191 -4.111 1.00 43.50 218 SER A C 1
ATOM 1776 O O . SER A 1 218 ? 36.217 19.340 -4.398 1.00 43.50 218 SER A O 1
ATOM 1778 N N . ASN A 1 219 ? 36.109 17.539 -3.029 1.00 42.22 219 ASN A N 1
ATOM 1779 C CA . ASN A 1 219 ? 35.554 18.130 -1.809 1.00 42.22 219 ASN A CA 1
ATOM 1780 C C . ASN A 1 219 ? 34.283 18.984 -1.939 1.00 42.22 219 ASN A C 1
ATOM 1782 O O . ASN A 1 219 ? 34.332 20.199 -1.759 1.00 42.22 219 ASN A O 1
ATOM 1786 N N . ASP A 1 220 ? 33.126 18.322 -2.018 1.00 35.56 220 ASP A N 1
ATOM 1787 C CA . ASP A 1 220 ? 31.891 18.887 -1.462 1.00 35.56 220 ASP A CA 1
ATOM 1788 C C . ASP A 1 220 ? 31.787 18.518 0.025 1.00 35.56 220 ASP A C 1
ATOM 1790 O O . ASP A 1 220 ? 31.320 17.449 0.427 1.00 35.56 220 ASP A O 1
ATOM 1794 N N . SER A 1 221 ? 32.266 19.434 0.864 1.00 44.34 221 SER A N 1
ATOM 1795 C CA . SER A 1 221 ? 31.894 19.491 2.274 1.00 44.34 221 SER A CA 1
ATOM 1796 C C . SER A 1 221 ? 30.409 19.848 2.351 1.00 44.34 221 SER A C 1
ATOM 1798 O O . SER A 1 221 ? 30.022 20.996 2.127 1.00 44.34 221 SER A O 1
ATOM 1800 N N . PHE A 1 222 ? 29.565 18.860 2.663 1.00 45.91 222 PHE A N 1
ATOM 1801 C CA . PHE A 1 222 ? 28.156 19.068 2.994 1.00 45.91 222 PHE A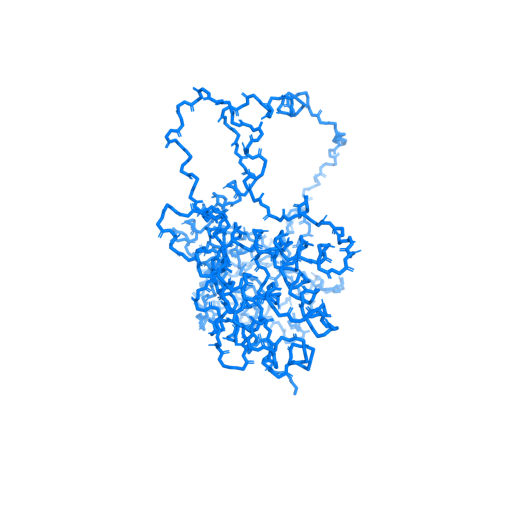 CA 1
ATOM 1802 C C . PHE A 1 222 ? 28.045 19.859 4.307 1.00 45.91 222 PHE A C 1
ATOM 1804 O O . PHE A 1 222 ? 27.843 19.307 5.386 1.00 45.91 222 PHE A O 1
ATOM 1811 N N . SER A 1 223 ? 28.165 21.180 4.207 1.00 52.31 223 SER A N 1
ATOM 1812 C CA . SER A 1 223 ? 27.660 22.105 5.214 1.00 52.31 223 SER A CA 1
ATOM 1813 C C . SER A 1 223 ? 26.334 22.680 4.705 1.00 52.31 223 SER A C 1
ATOM 1815 O O . SER A 1 223 ? 26.248 23.095 3.546 1.00 52.31 223 SER A O 1
ATOM 1817 N N . PRO A 1 224 ? 25.254 22.656 5.506 1.00 51.62 224 PRO A N 1
ATOM 1818 C CA . PRO A 1 224 ? 23.980 23.214 5.078 1.00 51.62 224 PRO A CA 1
ATOM 1819 C C . PRO A 1 224 ? 24.164 24.708 4.793 1.00 51.62 224 PRO A C 1
ATOM 1821 O O . PRO A 1 224 ? 24.598 25.464 5.659 1.00 51.62 224 PRO A O 1
ATOM 1824 N N . SER A 1 225 ? 23.846 25.131 3.567 1.00 68.06 225 SER A N 1
ATOM 1825 C CA . SER A 1 225 ? 23.994 26.530 3.160 1.00 68.06 225 SER A CA 1
ATOM 1826 C C . SER A 1 225 ? 23.151 27.450 4.048 1.00 68.06 225 SER A C 1
ATOM 1828 O O . SER A 1 225 ? 22.078 27.067 4.521 1.00 68.06 225 SER A O 1
ATOM 1830 N N . THR A 1 226 ? 23.578 28.700 4.230 1.00 63.03 226 THR A N 1
ATOM 1831 C CA . THR A 1 226 ? 22.834 29.726 4.983 1.00 63.03 226 THR A CA 1
ATOM 1832 C C . THR A 1 226 ? 21.392 29.873 4.477 1.00 63.03 226 THR A C 1
ATOM 1834 O O . THR A 1 226 ? 20.476 30.086 5.262 1.00 63.03 226 THR A O 1
ATOM 1837 N N . ALA A 1 227 ? 21.155 29.648 3.180 1.00 63.28 227 ALA A N 1
ATOM 1838 C CA . ALA A 1 227 ? 19.819 29.606 2.584 1.00 63.28 227 ALA A CA 1
ATOM 1839 C C . ALA A 1 227 ? 18.958 28.427 3.084 1.00 63.28 227 ALA A C 1
ATOM 1841 O O . ALA A 1 227 ? 17.743 28.563 3.222 1.00 63.28 227 ALA A O 1
ATOM 1842 N N . SER A 1 228 ? 19.572 27.280 3.383 1.00 57.75 228 SER A N 1
ATOM 1843 C CA . SER A 1 228 ? 18.909 26.102 3.961 1.00 57.75 228 SER A CA 1
ATOM 1844 C C . SER A 1 228 ? 18.525 26.344 5.425 1.00 57.75 228 SER A C 1
ATOM 1846 O O . SER A 1 228 ? 17.423 25.990 5.840 1.00 57.75 228 SER A O 1
ATOM 1848 N N . LEU A 1 229 ? 19.392 27.031 6.177 1.00 58.50 229 LEU A N 1
ATOM 1849 C CA . LEU A 1 229 ? 19.135 27.447 7.560 1.00 58.50 229 LEU A CA 1
ATOM 1850 C C . LEU A 1 229 ? 18.058 28.542 7.645 1.00 58.50 229 LEU A C 1
ATOM 1852 O O . LEU A 1 229 ? 17.176 28.468 8.496 1.00 58.50 229 LEU A O 1
ATOM 1856 N N . ILE A 1 230 ? 18.058 29.507 6.720 1.00 59.16 230 ILE A N 1
ATOM 1857 C CA . ILE A 1 230 ? 17.003 30.530 6.603 1.00 59.16 230 ILE A CA 1
ATOM 1858 C C . ILE A 1 230 ? 15.665 29.890 6.211 1.00 59.16 230 ILE A C 1
ATOM 1860 O O . ILE A 1 230 ? 14.629 30.241 6.774 1.00 59.16 230 ILE A O 1
ATOM 1864 N N . LYS A 1 231 ? 15.668 28.907 5.296 1.00 56.84 231 LYS A N 1
ATOM 1865 C CA . LYS A 1 231 ? 14.464 28.125 4.976 1.00 56.84 231 LYS A CA 1
ATOM 1866 C C . LYS A 1 231 ? 13.922 27.407 6.205 1.00 56.84 231 LYS A C 1
ATOM 1868 O O . LYS A 1 231 ? 12.723 27.497 6.420 1.00 56.84 231 LYS A O 1
ATOM 1873 N N . MET A 1 232 ? 14.780 26.768 7.009 1.00 55.38 232 MET A N 1
ATOM 1874 C CA . MET A 1 232 ? 14.401 26.122 8.275 1.00 55.38 232 MET A CA 1
ATOM 1875 C C . MET A 1 232 ? 13.824 27.109 9.299 1.00 55.38 232 MET A C 1
ATOM 1877 O O . MET A 1 232 ? 12.801 26.819 9.913 1.00 55.38 232 MET A O 1
ATOM 1881 N N . TYR A 1 233 ? 14.432 28.289 9.441 1.00 53.25 233 TYR A N 1
ATOM 1882 C CA . TYR A 1 233 ? 13.965 29.345 10.344 1.00 53.25 233 TYR A CA 1
ATOM 1883 C C . TYR A 1 233 ? 12.600 29.925 9.929 1.00 53.25 233 TYR A C 1
ATOM 1885 O O . TYR A 1 233 ? 11.779 30.270 10.776 1.00 53.25 233 TYR A O 1
ATOM 1893 N N . ASN A 1 234 ? 12.315 29.963 8.624 1.00 54.34 234 ASN A N 1
ATOM 1894 C CA . ASN A 1 234 ? 11.071 30.505 8.075 1.00 54.34 234 ASN A CA 1
ATOM 1895 C C . ASN A 1 234 ? 9.945 29.466 7.898 1.00 54.34 234 ASN A C 1
ATOM 1897 O O . ASN A 1 234 ? 8.857 29.838 7.462 1.00 54.34 234 ASN A O 1
ATOM 1901 N N . ILE A 1 235 ? 10.144 28.190 8.265 1.00 56.06 235 ILE A N 1
ATOM 1902 C CA . ILE A 1 235 ? 9.099 27.144 8.163 1.00 56.06 235 ILE A CA 1
ATOM 1903 C C . ILE A 1 235 ? 7.843 27.525 8.960 1.00 56.06 235 ILE A C 1
ATOM 1905 O O . ILE A 1 235 ? 6.736 27.256 8.508 1.00 56.06 235 ILE A O 1
ATOM 1909 N N . GLY A 1 236 ? 7.997 28.197 10.105 1.00 47.75 236 GLY A N 1
ATOM 1910 C CA . GLY A 1 236 ? 6.869 28.651 10.929 1.00 47.75 236 GLY A CA 1
ATOM 1911 C C . GLY A 1 236 ? 6.195 29.951 10.466 1.00 47.75 236 GLY A C 1
ATOM 1912 O O . GLY A 1 236 ? 5.211 30.354 11.073 1.00 47.75 236 GLY A O 1
ATOM 1913 N N . LYS A 1 237 ? 6.725 30.631 9.437 1.00 52.16 237 LYS A N 1
ATOM 1914 C CA . LYS A 1 237 ? 6.223 31.931 8.940 1.00 52.16 237 LYS A CA 1
ATOM 1915 C C . LYS A 1 237 ? 5.845 31.927 7.456 1.00 52.16 237 LYS A C 1
ATOM 1917 O O . LYS A 1 237 ? 5.379 32.943 6.952 1.00 52.16 237 LYS A O 1
ATOM 1922 N N . ASN A 1 238 ? 6.065 30.821 6.749 1.00 47.53 238 ASN A N 1
ATOM 1923 C CA . ASN A 1 238 ? 5.723 30.709 5.337 1.00 47.53 238 ASN A CA 1
ATOM 1924 C C . ASN A 1 238 ? 4.239 30.367 5.170 1.00 47.53 238 ASN A C 1
ATOM 1926 O O . ASN A 1 238 ? 3.827 29.245 5.454 1.00 47.53 238 ASN A O 1
ATOM 1930 N N . GLU A 1 239 ? 3.477 31.297 4.596 1.00 49.78 239 GLU A N 1
ATOM 1931 C CA . GLU A 1 239 ? 2.141 31.040 4.030 1.00 49.78 239 GLU A CA 1
ATOM 1932 C C . GLU A 1 239 ? 2.177 29.958 2.927 1.00 49.78 239 GLU A C 1
ATOM 1934 O O . GLU A 1 239 ? 1.171 29.315 2.646 1.00 49.78 239 GLU A O 1
ATOM 1939 N N . ASN A 1 240 ? 3.364 29.681 2.372 1.00 52.03 240 ASN A N 1
ATOM 1940 C CA . ASN A 1 240 ? 3.629 28.662 1.351 1.00 52.03 240 ASN A CA 1
ATOM 1941 C C . ASN A 1 240 ? 4.161 27.336 1.933 1.00 52.03 240 ASN A C 1
ATOM 1943 O O . ASN A 1 240 ? 5.010 26.683 1.323 1.00 52.03 240 ASN A O 1
ATOM 1947 N N . PHE A 1 241 ? 3.748 26.944 3.142 1.00 53.03 241 PHE A N 1
ATOM 1948 C CA . PHE A 1 241 ? 4.115 25.631 3.677 1.00 53.03 241 PHE A CA 1
ATOM 1949 C C . PHE A 1 241 ? 3.496 24.511 2.823 1.00 53.03 241 PHE A C 1
ATOM 1951 O O . PHE A 1 241 ? 2.301 24.231 2.889 1.00 53.03 241 PHE A O 1
ATOM 1958 N N . GLU A 1 242 ? 4.330 23.837 2.035 1.00 56.66 242 GLU A N 1
ATOM 1959 C CA . GLU A 1 242 ? 3.957 22.630 1.301 1.00 56.66 242 GLU A CA 1
ATOM 1960 C C . GLU A 1 242 ? 4.292 21.391 2.136 1.00 56.66 242 GLU A C 1
ATOM 1962 O O . GLU A 1 242 ? 5.451 21.139 2.481 1.00 56.66 242 GLU A O 1
ATOM 1967 N N . SER A 1 243 ? 3.274 20.592 2.468 1.00 65.69 243 SER A N 1
ATOM 1968 C CA . SER A 1 243 ? 3.498 19.339 3.187 1.00 65.69 243 SER A CA 1
ATOM 1969 C C . SER A 1 243 ? 4.288 18.355 2.315 1.00 65.69 243 SER A C 1
ATOM 1971 O O . SER A 1 243 ? 4.103 18.276 1.098 1.00 65.69 243 SER A O 1
ATOM 1973 N N . LYS A 1 244 ? 5.156 17.553 2.946 1.00 69.56 244 LYS A N 1
ATOM 1974 C CA . LYS A 1 244 ? 5.934 16.504 2.263 1.00 69.56 244 LYS A CA 1
ATOM 1975 C C . LYS A 1 244 ? 5.034 15.580 1.430 1.00 69.56 244 LYS A C 1
ATOM 1977 O O . LYS A 1 244 ? 5.381 15.263 0.297 1.00 69.56 244 LYS A O 1
ATOM 1982 N N . SER A 1 245 ? 3.877 15.205 1.973 1.00 66.56 245 SER A N 1
ATOM 1983 C CA . SER A 1 245 ? 2.898 14.345 1.303 1.00 66.56 245 SER A CA 1
ATOM 1984 C C . SER A 1 245 ? 2.267 15.019 0.081 1.00 66.56 245 SER A C 1
ATOM 1986 O O . SER A 1 245 ? 2.091 14.374 -0.947 1.00 66.56 245 SER A O 1
ATOM 1988 N N . LYS A 1 246 ? 1.974 16.327 0.136 1.00 70.88 246 LYS A N 1
ATOM 1989 C CA . LYS A 1 246 ? 1.442 17.058 -1.024 1.00 70.88 246 LYS A CA 1
ATOM 1990 C C . LYS A 1 246 ? 2.473 17.128 -2.154 1.00 70.88 246 LYS A C 1
ATOM 1992 O O . LYS A 1 246 ? 2.143 16.851 -3.302 1.00 70.88 246 LYS A O 1
ATOM 1997 N N . LYS A 1 247 ? 3.736 17.392 -1.811 1.00 75.25 247 LYS A N 1
ATOM 1998 C CA . LYS A 1 247 ? 4.846 17.391 -2.772 1.00 75.25 247 LYS A CA 1
ATOM 1999 C C . LYS A 1 247 ? 5.079 16.016 -3.405 1.00 75.25 247 LYS A C 1
ATOM 2001 O O . LYS A 1 247 ? 5.360 15.919 -4.599 1.00 75.25 247 LYS A O 1
ATOM 2006 N N . GLU A 1 248 ? 4.957 14.948 -2.619 1.00 78.94 248 GLU A N 1
ATOM 2007 C CA . GLU A 1 248 ? 4.993 13.577 -3.136 1.00 78.94 248 GLU A CA 1
ATOM 2008 C C . GLU A 1 248 ? 3.852 13.334 -4.131 1.00 78.94 248 GLU A C 1
ATOM 2010 O O . GLU A 1 248 ? 4.111 12.904 -5.255 1.00 78.94 248 GLU A O 1
ATOM 2015 N N . LEU A 1 249 ? 2.616 13.693 -3.770 1.00 78.31 249 LEU A N 1
ATOM 2016 C CA . LEU A 1 249 ? 1.452 13.554 -4.646 1.00 78.31 249 LEU A CA 1
ATOM 2017 C C . LEU A 1 249 ? 1.623 14.307 -5.972 1.00 78.31 249 LEU A C 1
ATOM 2019 O O . LEU A 1 249 ? 1.350 13.752 -7.033 1.00 78.31 249 LEU A O 1
ATOM 2023 N N . GLU A 1 250 ? 2.096 15.552 -5.939 1.00 80.00 250 GLU A N 1
ATOM 2024 C CA . GLU A 1 250 ? 2.353 16.346 -7.148 1.00 80.00 250 GLU A CA 1
ATOM 2025 C C . GLU A 1 250 ? 3.436 15.715 -8.033 1.00 80.00 250 GLU A C 1
ATOM 2027 O O . GLU A 1 250 ? 3.288 15.652 -9.257 1.00 80.00 250 GLU A O 1
ATOM 2032 N N . THR A 1 251 ? 4.490 15.173 -7.418 1.00 84.44 251 THR A N 1
ATOM 2033 C CA . THR A 1 251 ? 5.554 14.456 -8.134 1.00 84.44 251 THR A CA 1
ATOM 2034 C C . THR A 1 251 ? 5.001 13.212 -8.832 1.00 84.44 251 THR A C 1
ATOM 2036 O O . THR A 1 251 ? 5.284 12.979 -10.009 1.00 84.44 251 THR A O 1
ATOM 2039 N N . LEU A 1 252 ? 4.174 12.429 -8.135 1.00 83.88 252 LEU A N 1
ATOM 2040 C CA . LEU A 1 252 ? 3.533 11.235 -8.687 1.00 83.88 252 LEU A CA 1
ATOM 2041 C C . LEU A 1 252 ? 2.539 11.583 -9.800 1.00 83.88 252 LEU A C 1
ATOM 2043 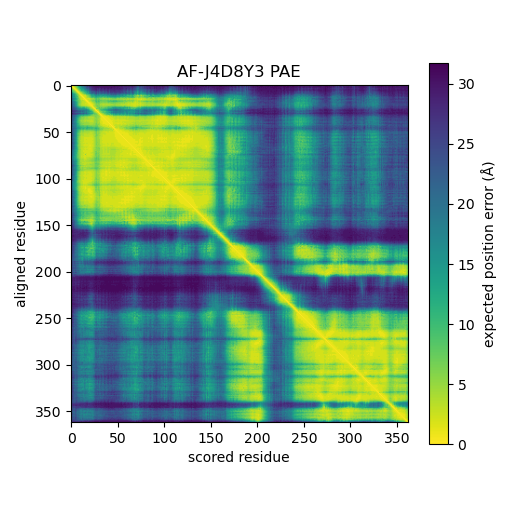O O . LEU A 1 252 ? 2.549 10.933 -10.843 1.00 83.88 252 LEU A O 1
ATOM 2047 N N . LYS A 1 253 ? 1.724 12.631 -9.628 1.00 84.25 253 LYS A N 1
ATOM 2048 C CA . LYS A 1 253 ? 0.786 13.101 -10.662 1.00 84.25 253 LYS A CA 1
ATOM 2049 C C . LYS A 1 253 ? 1.517 13.520 -11.927 1.00 84.25 253 LYS A C 1
ATOM 2051 O O . LYS A 1 253 ? 1.182 13.042 -13.005 1.00 84.25 253 LYS A O 1
ATOM 2056 N N . THR A 1 254 ? 2.568 14.325 -11.782 1.00 85.44 254 THR A N 1
ATOM 2057 C CA . THR A 1 254 ? 3.424 14.746 -12.899 1.00 85.44 254 THR A CA 1
ATOM 2058 C C . THR A 1 254 ? 3.992 13.528 -13.632 1.00 85.44 254 THR A C 1
ATOM 2060 O O . THR A 1 254 ? 3.938 13.440 -14.857 1.00 85.44 254 THR A O 1
ATOM 2063 N N . LYS A 1 255 ? 4.468 12.528 -12.881 1.00 84.12 255 LYS A N 1
ATOM 2064 C CA . LYS A 1 255 ? 4.991 11.271 -13.427 1.00 84.12 255 LYS A CA 1
ATOM 2065 C C . LYS A 1 255 ? 3.928 10.455 -14.182 1.00 84.12 255 LYS A C 1
ATOM 2067 O O . LYS A 1 255 ? 4.208 9.984 -15.283 1.00 84.12 255 LYS A O 1
ATOM 2072 N N . SER A 1 256 ? 2.717 10.318 -13.635 1.00 85.19 256 SER A N 1
ATOM 2073 C CA . SER A 1 256 ? 1.584 9.651 -14.305 1.00 85.19 256 SER A CA 1
ATOM 2074 C C . SER A 1 256 ? 1.163 10.396 -15.580 1.00 85.19 256 SER A C 1
ATOM 2076 O O . SER A 1 256 ? 1.021 9.786 -16.640 1.00 85.19 256 SER A O 1
ATOM 2078 N N . GLU A 1 257 ? 1.031 11.723 -15.530 1.00 85.19 257 GLU A N 1
ATOM 2079 C CA . GLU A 1 257 ? 0.681 12.533 -16.702 1.00 85.19 257 GLU A CA 1
ATOM 2080 C C . GLU A 1 257 ? 1.723 12.416 -17.817 1.00 85.19 257 GLU A C 1
ATOM 2082 O O . GLU A 1 257 ? 1.366 12.289 -18.992 1.00 85.19 257 GLU A O 1
ATOM 2087 N N . HIS A 1 258 ? 3.010 12.402 -17.467 1.00 83.00 258 HIS A N 1
ATOM 2088 C CA . HIS A 1 258 ? 4.074 12.165 -18.436 1.00 83.00 258 HIS A CA 1
ATOM 2089 C C . HIS A 1 258 ? 3.966 10.789 -19.086 1.00 83.00 258 HIS A C 1
ATOM 2091 O O . HIS A 1 258 ? 4.078 10.701 -20.308 1.00 83.00 258 HIS A O 1
ATOM 2097 N N . ALA A 1 259 ? 3.683 9.740 -18.312 1.00 83.38 259 ALA A N 1
ATOM 2098 C CA . ALA A 1 259 ? 3.474 8.401 -18.853 1.00 83.38 259 ALA A CA 1
ATOM 2099 C C . ALA A 1 259 ? 2.287 8.338 -19.831 1.00 83.38 259 ALA A C 1
ATOM 2101 O O . ALA A 1 259 ? 2.345 7.608 -20.817 1.00 83.38 259 ALA A O 1
ATOM 2102 N N . LYS A 1 260 ? 1.234 9.137 -19.609 1.00 84.56 260 LYS A N 1
ATOM 2103 C CA . LYS A 1 260 ? 0.089 9.238 -20.533 1.00 84.56 260 LYS A CA 1
ATOM 2104 C C . LYS A 1 260 ? 0.449 9.960 -21.834 1.00 84.56 260 LYS A C 1
ATOM 2106 O O . LYS A 1 260 ? -0.012 9.558 -22.897 1.00 84.56 260 LYS A O 1
ATOM 2111 N N . ARG A 1 261 ? 1.269 11.015 -21.768 1.00 84.50 261 ARG A N 1
ATOM 2112 C CA . ARG A 1 261 ? 1.705 11.781 -22.955 1.00 84.50 261 ARG A CA 1
ATOM 2113 C C . ARG A 1 261 ? 2.757 11.043 -23.781 1.00 84.50 261 ARG A C 1
ATOM 2115 O O . ARG A 1 261 ? 2.732 11.108 -25.005 1.00 84.50 261 ARG A O 1
ATOM 2122 N N . CYS A 1 262 ? 3.681 10.361 -23.113 1.00 83.56 262 CYS A N 1
ATOM 2123 C CA . CYS A 1 262 ? 4.780 9.624 -23.724 1.00 83.56 262 CYS A CA 1
ATOM 2124 C C . CYS A 1 262 ? 4.746 8.171 -23.230 1.00 83.56 262 CYS A C 1
ATOM 2126 O O . CYS A 1 262 ? 5.522 7.806 -22.346 1.00 83.56 262 CYS A O 1
ATOM 2128 N N . PRO A 1 263 ? 3.855 7.331 -23.789 1.00 86.12 263 PRO A N 1
ATOM 2129 C CA . PRO A 1 263 ? 3.658 5.963 -23.311 1.00 86.12 263 PRO A CA 1
ATOM 2130 C C . PRO A 1 263 ? 4.816 5.023 -23.661 1.00 86.12 263 PRO A C 1
ATOM 2132 O O . PRO A 1 263 ? 4.846 3.898 -23.172 1.00 86.12 263 PRO A O 1
ATOM 2135 N N . VAL A 1 264 ? 5.768 5.463 -24.489 1.00 89.56 264 VAL A N 1
ATOM 2136 C CA . VAL A 1 264 ? 6.905 4.674 -24.972 1.00 89.56 264 VAL A CA 1
ATOM 2137 C C . VAL A 1 264 ? 8.215 5.368 -24.602 1.00 89.56 264 VAL A C 1
ATOM 2139 O O . VAL A 1 264 ? 8.352 6.580 -24.767 1.00 89.56 264 VAL A O 1
ATOM 2142 N N . VAL A 1 265 ? 9.181 4.585 -24.121 1.00 91.88 265 VAL A N 1
ATOM 2143 C CA . VAL A 1 265 ? 10.556 4.994 -23.823 1.00 91.88 265 VAL A CA 1
ATOM 2144 C C . VAL A 1 265 ? 11.525 4.365 -24.822 1.00 91.88 265 VAL A C 1
ATOM 2146 O O . VAL A 1 265 ? 11.458 3.175 -25.125 1.00 91.88 265 VAL A O 1
ATOM 2149 N N . GLU A 1 266 ? 12.450 5.172 -25.326 1.00 93.62 266 GLU A N 1
ATOM 2150 C CA . GLU A 1 266 ? 13.591 4.734 -26.124 1.00 93.62 266 GLU A CA 1
ATOM 2151 C C . GLU A 1 266 ? 14.711 4.281 -25.174 1.00 93.62 266 GLU A C 1
ATOM 2153 O O . GLU A 1 266 ? 15.303 5.081 -24.443 1.00 93.62 266 GLU A O 1
ATOM 2158 N N . LEU A 1 267 ? 15.010 2.984 -25.167 1.00 94.31 267 LEU A N 1
ATOM 2159 C CA . LEU A 1 267 ? 16.091 2.410 -24.375 1.00 94.31 267 LEU A CA 1
ATOM 2160 C C . LEU A 1 267 ? 17.297 2.136 -25.263 1.00 94.31 267 LEU A C 1
ATOM 2162 O O . LEU A 1 267 ? 17.244 1.313 -26.178 1.00 94.31 267 LEU A O 1
ATOM 2166 N N . LYS A 1 268 ? 18.412 2.790 -24.939 1.00 94.56 268 LYS A N 1
ATOM 2167 C CA . LYS A 1 268 ? 19.727 2.507 -25.509 1.00 94.56 268 LYS A CA 1
ATOM 2168 C C . LYS A 1 268 ? 20.497 1.609 -24.546 1.00 94.56 268 LYS A C 1
ATOM 2170 O O . LYS A 1 268 ? 21.017 2.072 -23.534 1.00 94.56 268 LYS A O 1
ATOM 2175 N N . ILE A 1 269 ? 20.594 0.329 -24.867 1.00 94.25 269 ILE A N 1
ATOM 2176 C CA . ILE A 1 269 ? 21.259 -0.678 -24.044 1.00 94.25 269 ILE A CA 1
ATOM 2177 C C . ILE A 1 269 ? 22.663 -0.921 -24.585 1.00 94.25 269 ILE A C 1
ATOM 2179 O O . ILE A 1 269 ? 22.843 -1.408 -25.702 1.00 94.25 269 ILE A O 1
ATOM 2183 N N . ARG A 1 270 ? 23.672 -0.581 -23.784 1.00 91.62 270 ARG A N 1
ATOM 2184 C CA . ARG A 1 270 ? 25.074 -0.865 -24.089 1.00 91.62 270 ARG A CA 1
ATOM 2185 C C . ARG A 1 270 ? 25.397 -2.301 -23.710 1.00 91.62 270 ARG A C 1
ATOM 2187 O O . ARG A 1 270 ? 25.301 -2.672 -22.541 1.00 91.62 270 ARG A O 1
ATOM 2194 N N . LEU A 1 271 ? 25.783 -3.079 -24.708 1.00 90.00 271 LEU A N 1
ATOM 2195 C CA . LEU A 1 271 ? 26.234 -4.459 -24.601 1.00 90.00 271 LEU A CA 1
ATOM 2196 C C . LEU A 1 271 ? 27.775 -4.505 -24.707 1.00 90.00 271 LEU A C 1
ATOM 2198 O O . LEU A 1 271 ? 28.406 -3.526 -25.121 1.00 90.00 271 LEU A O 1
ATOM 2202 N N . PRO A 1 272 ? 28.405 -5.634 -24.341 1.00 85.44 272 PRO A N 1
ATOM 2203 C CA . PRO A 1 272 ? 29.822 -5.887 -24.598 1.00 85.44 272 PRO A CA 1
ATOM 2204 C C . PRO A 1 272 ? 30.263 -5.642 -26.058 1.00 85.44 272 PRO A C 1
ATOM 2206 O O . PRO A 1 272 ? 29.449 -5.606 -26.984 1.00 85.44 272 PRO A O 1
ATOM 2209 N N . LYS A 1 273 ? 31.580 -5.478 -26.263 1.00 81.12 273 LYS A N 1
ATOM 2210 C CA . LYS A 1 273 ? 32.222 -5.214 -27.572 1.00 81.12 273 LYS A CA 1
ATOM 2211 C C . LYS A 1 273 ? 31.662 -4.010 -28.350 1.00 81.12 273 LYS A C 1
ATOM 2213 O O . LYS A 1 273 ? 31.531 -4.067 -29.569 1.00 81.12 273 LYS A O 1
ATOM 2218 N N . SER A 1 274 ? 31.325 -2.922 -27.658 1.00 82.31 274 SER A N 1
ATOM 2219 C CA . SER A 1 274 ? 30.787 -1.707 -28.296 1.00 82.31 274 SER A CA 1
ATOM 2220 C C . SER A 1 274 ? 29.508 -1.959 -29.112 1.00 82.31 274 SER A C 1
ATOM 2222 O O . SER A 1 274 ? 29.188 -1.215 -30.041 1.00 82.31 274 SER A O 1
ATOM 2224 N N . THR A 1 275 ? 28.762 -3.013 -28.766 1.00 88.81 275 THR A N 1
ATOM 2225 C CA . THR A 1 275 ? 27.451 -3.287 -29.353 1.00 88.81 275 THR A CA 1
ATOM 2226 C C . THR A 1 275 ? 26.406 -2.469 -28.603 1.00 88.81 275 THR A C 1
ATOM 2228 O O . THR A 1 275 ? 26.379 -2.436 -27.375 1.00 88.81 275 THR A O 1
ATOM 2231 N N . THR A 1 276 ? 25.519 -1.802 -29.328 1.00 92.06 276 THR A N 1
ATOM 2232 C CA . THR A 1 276 ? 24.393 -1.068 -28.755 1.00 92.06 276 THR A CA 1
ATOM 2233 C C . THR A 1 276 ? 23.095 -1.607 -29.327 1.00 92.06 276 THR A C 1
ATOM 2235 O O . THR A 1 276 ? 22.938 -1.643 -30.544 1.00 92.06 276 THR A O 1
ATOM 2238 N N . LEU A 1 277 ? 22.154 -1.950 -28.452 1.00 93.19 277 LEU A N 1
ATOM 2239 C CA . LEU A 1 277 ? 20.770 -2.247 -28.803 1.00 93.19 277 LEU A CA 1
ATOM 2240 C C . LEU A 1 277 ? 19.899 -1.019 -28.514 1.00 93.19 277 LEU A C 1
ATOM 2242 O O . LEU A 1 277 ? 19.906 -0.504 -27.399 1.00 93.19 277 LEU A O 1
ATOM 2246 N N . LEU A 1 278 ? 19.144 -0.564 -29.505 1.00 94.19 278 LEU A N 1
ATOM 2247 C CA . LEU A 1 278 ? 18.116 0.462 -29.362 1.00 94.19 278 LEU A CA 1
ATOM 2248 C C . LEU A 1 278 ? 16.741 -0.197 -29.482 1.00 94.19 278 LEU A C 1
ATOM 2250 O O . LEU A 1 278 ? 16.515 -0.917 -30.451 1.00 94.19 278 LEU A O 1
ATOM 2254 N N . ILE A 1 279 ? 15.850 0.039 -28.520 1.00 94.06 279 ILE A N 1
ATOM 2255 C CA . ILE A 1 279 ? 14.471 -0.481 -28.505 1.00 94.06 279 ILE A CA 1
ATOM 2256 C C . ILE A 1 279 ? 13.494 0.584 -28.000 1.00 94.06 279 ILE A C 1
ATOM 2258 O O . ILE A 1 279 ? 13.872 1.456 -27.220 1.00 94.06 279 ILE A O 1
ATOM 2262 N N . HIS A 1 280 ? 12.233 0.485 -28.410 1.00 93.00 280 HIS A N 1
ATOM 2263 C CA . HIS A 1 280 ? 11.141 1.372 -28.013 1.00 93.00 280 HIS A CA 1
ATOM 2264 C C . HIS A 1 280 ? 10.109 0.576 -27.216 1.00 93.00 280 HIS A C 1
ATOM 2266 O O . HIS A 1 280 ? 9.358 -0.216 -27.778 1.00 93.00 280 HIS A O 1
ATOM 2272 N N . VAL A 1 281 ? 10.095 0.760 -25.898 1.00 91.81 281 VAL A N 1
ATOM 2273 C CA . VAL A 1 281 ? 9.334 -0.083 -24.966 1.00 91.81 281 VAL A CA 1
ATOM 2274 C C . VAL A 1 281 ? 8.248 0.741 -24.277 1.00 91.81 281 VAL A C 1
ATOM 2276 O O . VAL A 1 281 ? 8.522 1.878 -23.893 1.00 91.81 281 VAL A O 1
ATOM 2279 N N . PRO A 1 282 ? 7.033 0.213 -24.063 1.00 91.06 282 PRO A N 1
ATOM 2280 C CA . PRO A 1 282 ? 6.042 0.886 -23.231 1.00 91.06 282 PRO A CA 1
ATOM 2281 C C . PRO A 1 282 ? 6.553 1.153 -21.804 1.00 91.06 282 PRO A C 1
ATOM 2283 O O . PRO A 1 282 ? 7.136 0.282 -21.160 1.00 91.06 282 PRO A O 1
ATOM 2286 N N . VAL A 1 283 ? 6.312 2.349 -21.261 1.00 90.31 283 VAL A N 1
ATOM 2287 C CA . VAL A 1 283 ? 6.834 2.756 -19.936 1.00 90.31 283 VAL A CA 1
ATOM 2288 C C . VAL A 1 283 ? 6.252 1.935 -18.779 1.00 90.31 283 VAL A C 1
ATOM 2290 O O . VAL A 1 283 ? 6.911 1.748 -17.757 1.00 90.31 283 VAL A O 1
ATOM 2293 N N . LYS A 1 284 ? 5.038 1.397 -18.944 1.00 90.06 284 LYS A N 1
ATOM 2294 C CA . LYS A 1 284 ? 4.380 0.504 -17.974 1.00 90.06 284 LYS A CA 1
ATOM 2295 C C . LYS A 1 284 ? 4.822 -0.968 -18.114 1.00 90.06 284 LYS A C 1
ATOM 2297 O O . LYS A 1 284 ? 4.287 -1.837 -17.427 1.00 90.06 284 LYS A O 1
ATOM 2302 N N . SER A 1 285 ? 5.790 -1.285 -18.983 1.00 89.44 285 SER A N 1
ATOM 2303 C CA . SER A 1 285 ? 6.326 -2.645 -19.106 1.00 89.44 285 SER A CA 1
ATOM 2304 C C . SER A 1 285 ? 7.233 -3.007 -17.918 1.00 89.44 285 SER A C 1
ATOM 2306 O O . SER A 1 285 ? 8.106 -2.211 -17.552 1.00 89.44 285 SER A O 1
ATOM 2308 N N . PRO A 1 286 ? 7.091 -4.214 -17.335 1.00 91.50 286 PRO A N 1
ATOM 2309 C CA . PRO A 1 286 ? 8.023 -4.726 -16.334 1.00 91.50 286 PRO A CA 1
ATOM 2310 C C . PRO A 1 286 ? 9.448 -4.857 -16.882 1.00 91.50 286 PRO A C 1
ATOM 2312 O O . PRO A 1 286 ? 9.661 -5.334 -18.002 1.00 91.50 286 PRO A O 1
ATOM 2315 N N . VAL A 1 287 ? 10.446 -4.522 -16.063 1.00 92.06 287 VAL A N 1
ATOM 2316 C CA . VAL A 1 287 ? 11.868 -4.653 -16.427 1.00 92.06 287 VAL A CA 1
ATOM 2317 C C . VAL A 1 287 ? 12.223 -6.111 -16.730 1.00 92.06 287 VAL A C 1
ATOM 2319 O O . VAL A 1 287 ? 12.963 -6.390 -17.678 1.00 92.06 287 VAL A O 1
ATOM 2322 N N . ARG A 1 288 ? 11.634 -7.067 -16.000 1.00 92.00 288 ARG A N 1
ATOM 2323 C CA . ARG A 1 288 ? 11.783 -8.502 -16.285 1.00 92.00 288 ARG A CA 1
ATOM 2324 C C . ARG A 1 288 ? 11.371 -8.875 -17.713 1.00 92.00 288 ARG A C 1
ATOM 2326 O O . ARG A 1 288 ? 12.039 -9.710 -18.328 1.00 92.00 288 ARG A O 1
ATOM 2333 N N . THR A 1 289 ? 10.320 -8.264 -18.259 1.00 90.88 289 THR A N 1
ATOM 2334 C CA . THR A 1 289 ? 9.860 -8.507 -19.638 1.00 90.88 289 THR A CA 1
ATOM 2335 C C . THR A 1 289 ? 10.886 -8.002 -20.645 1.00 90.88 289 THR A C 1
ATOM 2337 O O . THR A 1 289 ? 11.253 -8.729 -21.569 1.00 90.88 289 THR A O 1
ATOM 2340 N N . VAL A 1 290 ? 11.430 -6.801 -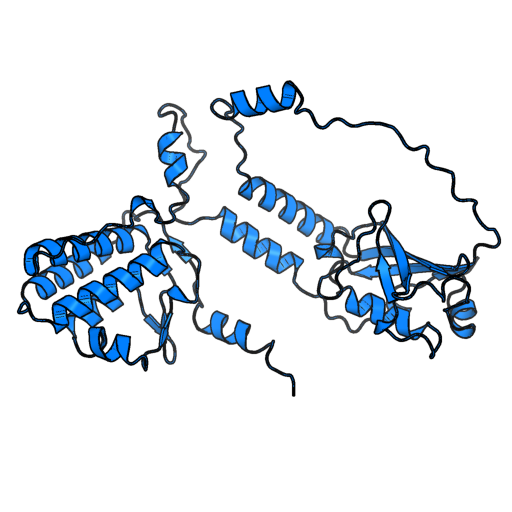20.417 1.00 91.94 290 VAL A N 1
ATOM 2341 C CA . VAL A 1 290 ? 12.519 -6.233 -21.231 1.00 91.94 290 VAL A CA 1
ATOM 2342 C C . VAL A 1 290 ? 13.714 -7.172 -21.258 1.00 91.94 290 VAL A C 1
ATOM 2344 O O . VAL A 1 290 ? 14.189 -7.550 -22.328 1.00 91.94 290 VAL A O 1
ATOM 2347 N N . ARG A 1 291 ? 14.155 -7.630 -20.084 1.00 94.06 291 ARG A N 1
ATOM 2348 C CA . ARG A 1 291 ? 15.283 -8.556 -19.981 1.00 94.06 291 ARG A CA 1
ATOM 2349 C C . ARG A 1 291 ? 15.015 -9.900 -20.643 1.00 94.06 291 ARG A C 1
ATOM 2351 O O . ARG A 1 291 ? 15.889 -10.409 -21.335 1.00 94.06 291 ARG A O 1
ATOM 2358 N N . SER A 1 292 ? 13.813 -10.446 -20.484 1.00 92.06 292 SER A N 1
ATOM 2359 C CA . SER A 1 292 ? 13.428 -11.722 -21.098 1.00 92.06 292 SER A CA 1
ATOM 2360 C C . SER A 1 292 ? 13.388 -11.637 -22.626 1.00 92.06 292 SER A C 1
ATOM 2362 O O . SER A 1 292 ? 13.760 -12.590 -23.303 1.00 92.06 292 SER A O 1
ATOM 2364 N N . ASN A 1 293 ? 12.981 -10.497 -23.193 1.00 92.31 293 ASN A N 1
ATOM 2365 C CA . ASN A 1 293 ? 13.015 -10.284 -24.640 1.00 92.31 293 ASN A CA 1
ATOM 2366 C C . ASN A 1 293 ? 14.439 -10.074 -25.170 1.00 92.31 293 ASN A C 1
ATOM 2368 O O . ASN A 1 293 ? 14.771 -10.621 -26.218 1.00 92.31 293 ASN A O 1
ATOM 2372 N N . ILE A 1 294 ? 15.301 -9.370 -24.430 1.00 93.25 294 ILE A N 1
ATOM 2373 C CA . ILE A 1 294 ? 16.729 -9.256 -24.769 1.00 93.25 294 ILE A CA 1
ATOM 2374 C C . ILE A 1 294 ? 17.408 -10.626 -24.700 1.00 93.25 294 ILE A C 1
ATOM 2376 O O . ILE A 1 294 ? 18.184 -10.965 -25.582 1.00 93.25 294 ILE A O 1
ATOM 2380 N N . GLN A 1 295 ? 17.082 -11.450 -23.704 1.00 93.69 295 GLN A N 1
ATOM 2381 C CA . GLN A 1 295 ? 17.662 -12.783 -23.533 1.00 93.69 295 GLN A CA 1
ATOM 2382 C C . GLN A 1 295 ? 17.517 -13.670 -24.781 1.00 93.69 295 GLN A C 1
ATOM 2384 O O . GLN A 1 295 ? 18.397 -14.477 -25.058 1.00 93.69 295 GLN A O 1
ATOM 2389 N N . LYS A 1 296 ? 16.449 -13.494 -25.570 1.00 92.06 296 LYS A N 1
ATOM 2390 C CA . LYS A 1 296 ? 16.201 -14.273 -26.797 1.00 92.06 296 LYS A CA 1
ATOM 2391 C C . LYS A 1 296 ? 17.257 -14.053 -27.884 1.00 92.06 296 LYS A C 1
ATOM 2393 O O . LYS A 1 296 ? 17.464 -14.943 -28.703 1.00 92.06 296 LYS A O 1
ATOM 2398 N N . ILE A 1 297 ? 17.901 -12.884 -27.899 1.00 92.31 297 ILE A N 1
ATOM 2399 C CA . ILE A 1 297 ? 18.932 -12.544 -28.890 1.00 92.31 297 ILE A CA 1
ATOM 2400 C C . ILE A 1 297 ? 20.352 -12.825 -28.395 1.00 92.31 297 ILE A C 1
ATOM 2402 O O . ILE A 1 297 ? 21.307 -12.701 -29.167 1.00 92.31 297 ILE A O 1
ATOM 2406 N N . LEU A 1 298 ? 20.501 -13.170 -27.114 1.00 90.94 298 LEU A N 1
ATOM 2407 C CA . LEU A 1 298 ? 21.791 -13.514 -26.530 1.00 90.94 298 LEU A CA 1
ATOM 2408 C C . LEU A 1 298 ? 22.186 -14.946 -26.901 1.00 90.94 298 LEU A C 1
ATOM 2410 O O . LEU A 1 298 ? 21.335 -15.758 -27.261 1.00 90.94 298 LEU A O 1
ATOM 2414 N N . LEU A 1 299 ? 23.483 -15.242 -26.831 1.00 90.44 299 LEU A N 1
ATOM 2415 C CA . LEU A 1 299 ? 24.020 -16.595 -26.974 1.00 90.44 299 LEU A CA 1
ATOM 2416 C C . LEU A 1 299 ? 23.435 -17.540 -25.909 1.00 90.44 299 LEU A C 1
ATOM 2418 O O . LEU A 1 299 ? 23.114 -17.120 -24.798 1.00 90.44 299 LEU A O 1
ATOM 2422 N N . ASP A 1 300 ? 23.313 -18.824 -26.252 1.00 87.88 300 ASP A N 1
ATOM 2423 C CA . ASP A 1 300 ? 22.666 -19.831 -25.395 1.00 87.88 300 ASP A CA 1
ATOM 2424 C C . ASP A 1 300 ? 23.451 -20.131 -24.101 1.00 87.88 300 ASP A C 1
ATOM 2426 O O . ASP A 1 300 ? 22.902 -20.693 -23.157 1.00 87.88 300 ASP A O 1
ATOM 2430 N N . ASP A 1 301 ? 24.726 -19.738 -24.037 1.00 86.00 301 ASP A N 1
ATOM 2431 C CA . ASP A 1 301 ? 25.612 -19.872 -22.874 1.00 86.00 301 ASP A CA 1
ATOM 2432 C C . ASP A 1 301 ? 25.467 -18.732 -21.845 1.00 86.00 301 ASP A C 1
ATOM 2434 O O . ASP A 1 301 ? 26.120 -18.751 -20.794 1.00 86.00 301 ASP A O 1
ATOM 2438 N N . VAL A 1 302 ? 24.630 -17.735 -22.145 1.00 87.44 302 VAL A N 1
ATOM 2439 C CA . VAL A 1 302 ? 24.277 -16.639 -21.242 1.00 87.44 302 VAL A CA 1
ATOM 2440 C C . VAL A 1 302 ? 22.890 -16.911 -20.676 1.00 87.44 302 VAL A C 1
ATOM 2442 O O . VAL A 1 302 ? 21.904 -16.822 -21.397 1.00 87.44 302 VAL A O 1
ATOM 2445 N N . SER A 1 303 ? 22.780 -17.193 -19.380 1.00 89.94 303 SER A N 1
ATOM 2446 C CA . SER A 1 303 ? 21.490 -17.312 -18.694 1.00 89.94 303 SER A CA 1
ATOM 2447 C C . SER A 1 303 ? 20.936 -15.939 -18.318 1.00 89.94 303 SER A C 1
ATOM 2449 O O . SER A 1 303 ? 21.686 -15.000 -18.041 1.00 89.94 303 SER A O 1
ATOM 2451 N N . LEU A 1 304 ? 19.607 -15.834 -18.201 1.00 89.00 304 LEU A N 1
ATOM 2452 C CA . LEU A 1 304 ? 18.947 -14.633 -17.680 1.00 89.00 304 LEU A CA 1
ATOM 2453 C C . LEU A 1 304 ? 19.481 -14.267 -16.288 1.00 89.00 304 LEU A C 1
ATOM 2455 O O . LEU A 1 304 ? 19.542 -13.092 -15.941 1.00 89.00 304 LEU A O 1
ATOM 2459 N N . GLU A 1 305 ? 19.896 -15.252 -15.494 1.00 88.62 305 GLU A N 1
ATOM 2460 C CA . GLU A 1 305 ? 20.424 -15.022 -14.151 1.00 88.62 305 GLU A CA 1
ATOM 2461 C C . GLU A 1 305 ? 21.860 -14.489 -14.134 1.00 88.62 305 GLU A C 1
ATOM 2463 O O . GLU A 1 305 ? 22.275 -13.943 -13.111 1.00 88.62 305 GLU A O 1
ATOM 2468 N N . ASP A 1 306 ? 22.596 -14.563 -15.241 1.00 88.44 306 ASP A N 1
ATOM 2469 C CA . ASP A 1 306 ? 24.026 -14.230 -15.282 1.00 88.44 306 ASP A CA 1
ATOM 2470 C C . ASP A 1 306 ? 24.290 -12.726 -15.387 1.00 88.44 306 ASP A C 1
ATOM 2472 O O . ASP A 1 306 ? 25.417 -12.262 -15.196 1.00 88.44 306 ASP A O 1
ATOM 2476 N N . TRP A 1 307 ? 23.259 -11.935 -15.680 1.00 91.56 307 TRP A N 1
ATOM 2477 C CA . TRP A 1 307 ? 23.392 -10.514 -15.975 1.00 91.56 307 TRP A CA 1
ATOM 2478 C C . TRP A 1 307 ? 22.266 -9.678 -15.365 1.00 91.56 307 TRP A C 1
ATOM 2480 O O . TRP A 1 307 ? 21.322 -10.191 -14.767 1.00 91.56 307 TRP A O 1
ATOM 2490 N N . HIS A 1 308 ? 22.407 -8.358 -15.444 1.00 92.94 308 HIS A N 1
ATOM 2491 C CA . HIS A 1 308 ? 21.397 -7.382 -15.038 1.00 92.94 308 HIS A CA 1
ATOM 2492 C C . HIS A 1 308 ? 21.593 -6.060 -15.794 1.00 92.94 308 HIS A C 1
ATOM 2494 O O . HIS A 1 308 ? 22.652 -5.816 -16.379 1.00 92.94 308 HIS A O 1
ATOM 2500 N N . LEU A 1 309 ? 20.562 -5.211 -15.777 1.00 93.56 309 LEU A N 1
ATOM 2501 C CA . LEU A 1 309 ? 20.628 -3.848 -16.302 1.00 93.56 309 LEU A CA 1
ATOM 2502 C C . LEU A 1 309 ? 21.050 -2.877 -15.200 1.00 93.56 309 LEU A C 1
ATOM 2504 O O . LEU A 1 309 ? 20.592 -2.967 -14.055 1.00 93.56 309 LEU A O 1
ATOM 2508 N N . VAL A 1 310 ? 21.930 -1.952 -15.564 1.00 92.38 310 VAL A N 1
ATOM 2509 C CA . VAL A 1 310 ? 22.497 -0.948 -14.666 1.00 92.38 310 VAL A CA 1
ATOM 2510 C C . VAL A 1 310 ? 22.414 0.427 -15.311 1.00 92.38 310 VAL A C 1
ATOM 2512 O O . VAL A 1 310 ? 22.634 0.567 -16.510 1.00 92.38 310 VAL A O 1
ATOM 2515 N N . GLU A 1 311 ? 22.134 1.441 -14.506 1.00 91.00 311 GLU A N 1
ATOM 2516 C CA . GLU A 1 311 ? 22.257 2.852 -14.866 1.00 91.00 311 GLU A CA 1
ATOM 2517 C C . GLU A 1 311 ? 23.548 3.440 -14.263 1.00 91.00 311 GLU A C 1
ATOM 2519 O O . GLU A 1 311 ? 23.999 3.009 -13.200 1.00 91.00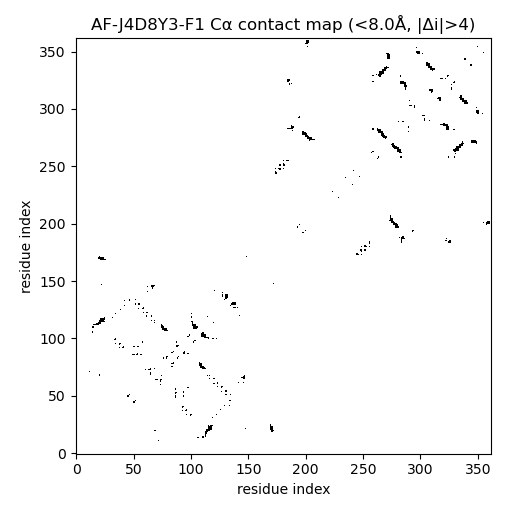 311 GLU A O 1
ATOM 2524 N N . PHE A 1 312 ? 24.157 4.403 -14.957 1.00 84.12 312 PHE A N 1
ATOM 2525 C CA . PHE A 1 312 ? 25.372 5.136 -14.565 1.00 84.12 312 PHE A CA 1
ATOM 2526 C C . PHE A 1 312 ? 25.105 6.652 -14.676 1.00 84.12 312 PHE A C 1
ATOM 2528 O O . PHE A 1 312 ? 24.234 7.033 -15.458 1.00 84.12 312 PHE A O 1
ATOM 2535 N N . PRO A 1 313 ? 25.829 7.545 -13.961 1.00 73.88 313 PRO A N 1
ATOM 2536 C CA . PRO A 1 313 ? 27.135 7.356 -13.307 1.00 73.88 313 PRO A CA 1
ATOM 2537 C C . PRO A 1 313 ? 27.083 6.703 -11.923 1.00 73.88 313 PRO A C 1
ATOM 2539 O O . PRO A 1 313 ? 28.021 6.003 -11.547 1.00 73.88 313 PRO A O 1
ATOM 2542 N N . ILE A 1 314 ? 25.988 6.876 -11.180 1.00 79.69 314 ILE A N 1
ATOM 2543 C CA . ILE A 1 314 ? 25.762 6.141 -9.934 1.00 79.69 314 ILE A CA 1
ATOM 2544 C C . ILE A 1 314 ? 25.344 4.737 -10.337 1.00 79.69 314 ILE A C 1
ATOM 2546 O O . ILE A 1 314 ? 24.246 4.576 -10.857 1.00 79.69 314 ILE A O 1
ATOM 2550 N N . ARG A 1 315 ? 26.215 3.743 -10.121 1.00 83.69 315 ARG A N 1
ATOM 2551 C CA . ARG A 1 315 ? 25.959 2.341 -10.479 1.00 83.69 315 ARG A CA 1
ATOM 2552 C C . ARG A 1 315 ? 24.698 1.838 -9.767 1.00 83.69 315 ARG A C 1
ATOM 2554 O O . ARG A 1 315 ? 24.768 1.346 -8.642 1.00 83.69 315 ARG A O 1
ATOM 2561 N N . ARG A 1 316 ? 23.550 1.943 -10.434 1.00 90.62 316 ARG A N 1
ATOM 2562 C CA . ARG A 1 316 ? 22.234 1.579 -9.904 1.00 90.62 316 ARG A CA 1
ATOM 2563 C C . ARG A 1 316 ? 21.707 0.378 -10.667 1.00 90.62 316 ARG A C 1
ATOM 2565 O O . ARG A 1 316 ? 21.443 0.466 -11.862 1.00 90.62 316 ARG A O 1
ATOM 2572 N N . ARG A 1 317 ? 21.562 -0.757 -9.983 1.00 91.69 317 ARG A N 1
ATOM 2573 C CA . ARG A 1 317 ? 20.895 -1.933 -10.551 1.00 91.69 317 ARG A CA 1
ATOM 2574 C C . ARG A 1 317 ? 19.400 -1.649 -10.658 1.00 91.69 317 ARG A C 1
ATOM 2576 O O . ARG A 1 317 ? 18.786 -1.267 -9.666 1.00 91.69 317 ARG A O 1
ATOM 2583 N N . ILE A 1 318 ? 18.838 -1.879 -11.839 1.00 93.00 318 ILE A N 1
ATOM 2584 C CA . ILE A 1 318 ? 17.401 -1.732 -12.077 1.00 93.00 318 ILE A CA 1
ATOM 2585 C C . ILE A 1 318 ? 16.667 -2.947 -11.497 1.00 93.00 318 ILE A C 1
ATOM 2587 O O . ILE A 1 318 ? 17.135 -4.082 -11.635 1.00 93.00 318 ILE A O 1
ATOM 2591 N N . ASN A 1 319 ? 15.549 -2.706 -10.811 1.00 91.44 319 ASN A N 1
ATOM 2592 C CA . ASN A 1 319 ? 14.737 -3.763 -10.211 1.00 91.44 319 ASN A CA 1
ATOM 2593 C C . ASN A 1 319 ? 13.851 -4.450 -11.264 1.00 91.44 319 ASN A C 1
ATOM 2595 O O . ASN A 1 319 ? 13.102 -3.783 -11.971 1.00 91.44 319 ASN A O 1
ATOM 2599 N N . ASP A 1 320 ? 13.908 -5.782 -11.335 1.00 89.12 320 ASP A N 1
ATOM 2600 C CA . ASP A 1 320 ? 13.167 -6.586 -12.314 1.00 89.12 320 ASP A CA 1
ATOM 2601 C C . ASP A 1 320 ? 11.651 -6.609 -12.066 1.00 89.12 320 ASP A C 1
ATOM 2603 O O . ASP A 1 320 ? 10.879 -6.728 -13.021 1.00 89.12 320 ASP A O 1
ATOM 2607 N N . ASP A 1 321 ? 11.230 -6.508 -10.799 1.00 88.94 321 ASP A N 1
ATOM 2608 C CA . ASP A 1 321 ? 9.829 -6.660 -10.377 1.00 88.94 321 ASP A CA 1
ATOM 2609 C C . ASP A 1 321 ? 8.987 -5.394 -10.589 1.00 88.94 321 ASP A C 1
ATOM 2611 O O . ASP A 1 321 ? 7.759 -5.417 -10.438 1.00 88.94 321 ASP A O 1
ATOM 2615 N N . ARG A 1 322 ? 9.653 -4.291 -10.936 1.00 89.81 322 ARG A N 1
ATOM 2616 C CA . ARG A 1 322 ? 9.061 -2.976 -11.172 1.00 89.81 322 ARG A CA 1
ATOM 2617 C C . ARG A 1 322 ? 8.971 -2.670 -12.665 1.00 89.81 322 ARG A C 1
ATOM 2619 O O . ARG A 1 322 ? 9.687 -3.239 -13.493 1.00 89.81 322 ARG A O 1
ATOM 2626 N N . THR A 1 323 ? 8.066 -1.769 -13.014 1.00 90.69 323 THR A N 1
ATOM 2627 C CA . THR A 1 323 ? 7.957 -1.197 -14.358 1.00 90.69 323 THR A CA 1
ATOM 2628 C C . THR A 1 323 ? 9.079 -0.193 -14.621 1.00 90.69 323 THR A C 1
ATOM 2630 O O . THR A 1 323 ? 9.693 0.342 -13.692 1.00 90.69 323 THR A O 1
ATOM 2633 N N . LEU A 1 324 ? 9.345 0.096 -15.898 1.00 90.56 324 LEU A N 1
ATOM 2634 C CA . LEU A 1 324 ? 10.289 1.153 -16.284 1.00 90.56 324 LEU A CA 1
ATOM 2635 C C . LEU A 1 324 ? 9.884 2.501 -15.667 1.00 90.56 324 LEU A C 1
ATOM 2637 O O . LEU A 1 324 ? 10.730 3.213 -15.123 1.00 90.56 324 LEU A O 1
ATOM 2641 N N . LEU A 1 325 ? 8.581 2.800 -15.664 1.00 90.31 325 LEU A N 1
ATOM 2642 C CA . LEU A 1 325 ? 8.022 3.991 -15.041 1.00 90.31 325 LEU A CA 1
ATOM 2643 C C . LEU A 1 325 ? 8.325 4.031 -13.542 1.00 90.31 325 LEU A C 1
ATOM 2645 O O . LEU A 1 325 ? 8.854 5.031 -13.064 1.00 90.31 325 LEU A O 1
ATOM 2649 N N . GLU A 1 326 ? 8.050 2.967 -12.787 1.00 87.88 326 GLU A N 1
ATOM 2650 C CA . GLU A 1 326 ? 8.354 2.898 -11.349 1.00 87.88 326 GLU A CA 1
ATOM 2651 C C . GLU A 1 326 ? 9.840 3.147 -11.061 1.00 87.88 326 GLU A C 1
ATOM 2653 O O . GLU A 1 326 ? 10.160 3.938 -10.173 1.00 87.88 326 GLU A O 1
ATOM 2658 N N . GLU A 1 327 ? 10.730 2.585 -11.882 1.00 89.56 327 GLU A N 1
ATOM 2659 C CA . GLU A 1 327 ? 12.185 2.777 -11.811 1.00 89.56 327 GLU A CA 1
ATOM 2660 C C . GLU A 1 327 ? 12.676 4.149 -12.310 1.00 89.56 327 GLU A C 1
ATOM 2662 O O . GLU A 1 327 ? 13.879 4.419 -12.282 1.00 89.56 327 GLU A O 1
ATOM 2667 N N . GLY A 1 328 ? 11.762 5.028 -12.733 1.00 86.56 328 GLY A N 1
ATOM 2668 C CA . GLY A 1 328 ? 12.062 6.391 -13.181 1.00 86.56 328 GLY A CA 1
ATOM 2669 C C . GLY A 1 328 ? 12.650 6.471 -14.591 1.00 86.56 328 GLY A C 1
ATOM 2670 O O . GLY A 1 328 ? 13.139 7.525 -14.984 1.00 86.56 328 GLY A O 1
ATOM 2671 N N . ILE A 1 329 ? 12.595 5.378 -15.351 1.00 88.69 329 ILE A N 1
ATOM 2672 C CA . ILE A 1 329 ? 13.104 5.284 -16.718 1.00 88.69 329 ILE A CA 1
ATOM 2673 C C . ILE A 1 329 ? 12.019 5.800 -17.672 1.00 88.69 329 ILE A C 1
ATOM 2675 O O . ILE A 1 329 ? 11.018 5.130 -17.925 1.00 88.69 329 ILE A O 1
ATOM 2679 N N . MET A 1 330 ? 12.211 7.018 -18.182 1.00 84.56 330 MET A N 1
ATOM 2680 C CA . MET A 1 330 ? 11.256 7.725 -19.043 1.00 84.56 330 MET A CA 1
ATOM 2681 C C . MET A 1 330 ? 11.962 8.381 -20.238 1.00 84.56 330 MET A C 1
ATOM 2683 O O . MET A 1 330 ? 13.148 8.703 -20.177 1.00 84.56 330 MET A O 1
ATOM 2687 N N . PHE A 1 331 ? 11.207 8.635 -21.310 1.00 85.31 331 PHE A N 1
ATOM 2688 C CA . PHE A 1 331 ? 11.661 9.293 -22.544 1.00 85.31 331 PHE A CA 1
ATOM 2689 C C . PHE A 1 331 ? 12.787 8.559 -23.278 1.00 85.31 331 PHE A C 1
ATOM 2691 O O . PHE A 1 331 ? 12.514 7.715 -24.125 1.00 85.31 331 PHE A O 1
ATOM 2698 N N . LYS A 1 332 ? 14.043 8.890 -22.971 1.00 90.19 332 LYS A N 1
ATOM 2699 C CA . LYS A 1 332 ? 15.249 8.296 -23.542 1.00 90.19 332 LYS A CA 1
ATOM 2700 C C . LYS A 1 332 ? 16.176 7.932 -22.400 1.00 90.19 332 LYS A C 1
ATOM 2702 O O . LYS A 1 332 ? 16.550 8.800 -21.612 1.00 90.19 332 LYS A O 1
ATOM 2707 N N . SER A 1 333 ? 16.567 6.670 -22.304 1.00 90.81 333 SER A N 1
ATOM 2708 C CA . SER A 1 333 ? 17.435 6.211 -21.218 1.00 90.81 333 SER A CA 1
ATOM 2709 C C . SER A 1 333 ? 18.542 5.312 -21.735 1.00 90.81 333 SER A C 1
ATOM 2711 O O . SER A 1 333 ? 18.347 4.509 -22.649 1.00 90.81 333 SER A O 1
ATOM 2713 N N . VAL A 1 334 ? 19.728 5.461 -21.145 1.00 92.12 334 VAL A N 1
ATOM 2714 C CA . VAL A 1 334 ? 20.891 4.634 -21.461 1.00 92.12 334 VAL A CA 1
ATOM 2715 C C . VAL A 1 334 ? 21.105 3.662 -20.317 1.00 92.12 334 VAL A C 1
ATOM 2717 O O . VAL A 1 334 ? 21.372 4.079 -19.194 1.00 92.12 334 VAL A O 1
ATOM 2720 N N . LEU A 1 335 ? 21.007 2.373 -20.618 1.00 93.31 335 LEU A N 1
ATOM 2721 C CA . LEU A 1 335 ? 21.246 1.299 -19.663 1.00 93.31 335 LEU A CA 1
ATOM 2722 C C . LEU A 1 335 ? 22.443 0.469 -20.112 1.00 93.31 335 LEU A C 1
ATOM 2724 O O . LEU A 1 335 ? 22.767 0.389 -21.298 1.00 93.31 335 LEU A O 1
ATOM 2728 N N . HIS A 1 336 ? 23.088 -0.189 -19.163 1.00 91.50 336 HIS A N 1
ATOM 2729 C CA . HIS A 1 336 ? 24.264 -1.009 -19.405 1.00 91.50 336 HIS A CA 1
ATOM 2730 C C . HIS A 1 336 ? 23.965 -2.444 -19.016 1.00 91.50 336 HIS A C 1
ATOM 2732 O O . HIS A 1 336 ? 23.564 -2.734 -17.887 1.00 91.50 336 HIS A O 1
ATOM 2738 N N . PHE A 1 337 ? 24.198 -3.349 -19.956 1.00 92.38 337 PHE A N 1
ATOM 2739 C CA . PHE A 1 337 ? 24.247 -4.772 -19.682 1.00 92.38 337 PHE A CA 1
ATOM 2740 C C . PHE A 1 337 ? 25.501 -5.066 -18.857 1.00 92.38 337 PHE A C 1
ATOM 2742 O O .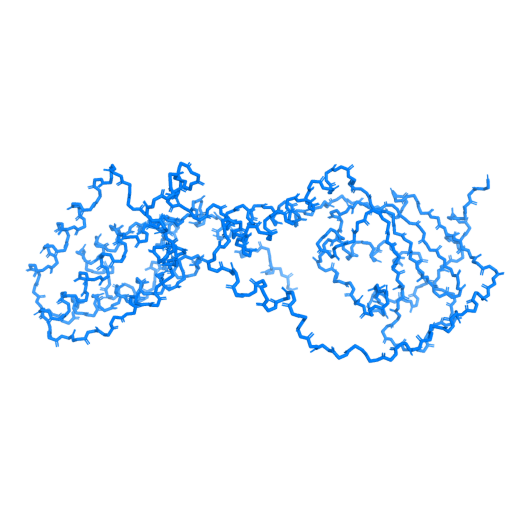 PHE A 1 337 ? 26.612 -4.736 -19.271 1.00 92.38 337 PHE A O 1
ATOM 2749 N N . THR A 1 338 ? 25.335 -5.680 -17.688 1.00 89.19 338 THR A N 1
ATOM 2750 C CA . THR A 1 338 ? 26.454 -6.037 -16.808 1.00 89.19 338 THR A CA 1
ATOM 2751 C C . THR A 1 338 ? 26.314 -7.480 -16.341 1.00 89.19 338 THR A C 1
ATOM 2753 O O . THR A 1 338 ? 25.280 -7.860 -15.788 1.00 89.19 338 THR A O 1
ATOM 2756 N N . PHE A 1 339 ? 27.365 -8.279 -16.527 1.00 88.12 339 PHE A N 1
ATOM 2757 C CA . PHE A 1 339 ? 27.451 -9.615 -15.938 1.00 88.12 339 PHE A CA 1
ATOM 2758 C C . PHE A 1 339 ? 27.578 -9.530 -14.412 1.00 88.12 339 PHE A C 1
ATOM 2760 O O . PHE A 1 339 ? 28.182 -8.599 -13.873 1.00 88.12 339 PHE A O 1
ATOM 2767 N N . LYS A 1 340 ? 27.010 -10.503 -13.695 1.00 82.81 340 LYS A N 1
ATOM 2768 C CA . LYS A 1 340 ? 27.213 -10.644 -12.246 1.00 82.81 340 LYS A CA 1
ATOM 2769 C C . LYS A 1 340 ? 28.666 -10.997 -11.921 1.00 82.81 340 LYS A C 1
ATOM 2771 O O . LYS A 1 340 ? 29.212 -10.473 -10.955 1.00 82.81 340 LYS A O 1
ATOM 2776 N N . GLU A 1 341 ? 29.291 -11.825 -12.755 1.00 75.69 341 GLU A N 1
ATOM 2777 C CA . GLU A 1 341 ? 30.697 -12.211 -12.638 1.00 75.69 341 GLU A CA 1
ATOM 2778 C C . GLU A 1 341 ? 31.575 -11.435 -13.629 1.00 75.69 341 GLU A C 1
ATOM 2780 O O . GLU A 1 341 ? 31.237 -11.253 -14.796 1.00 75.69 341 GLU A O 1
ATOM 2785 N N . VAL A 1 342 ? 32.734 -10.968 -13.160 1.00 59.56 342 VAL A N 1
ATOM 2786 C CA . VAL A 1 342 ? 33.580 -9.976 -13.853 1.00 59.56 342 VAL A CA 1
ATOM 2787 C C . VAL A 1 342 ? 34.250 -10.521 -15.132 1.00 59.56 342 VAL A C 1
ATOM 2789 O O . VAL A 1 342 ? 34.724 -9.747 -15.962 1.00 59.56 342 VAL A O 1
ATOM 2792 N N . GLN A 1 343 ? 34.285 -11.841 -15.343 1.00 56.81 343 GLN A N 1
ATOM 2793 C CA . GLN A 1 343 ? 35.206 -12.465 -16.303 1.00 56.81 343 GLN A CA 1
ATOM 2794 C C . GLN A 1 343 ? 34.739 -12.513 -17.775 1.00 56.81 343 GLN A C 1
ATOM 2796 O O . GLN A 1 343 ? 35.529 -12.894 -18.637 1.00 56.81 343 GLN A O 1
ATOM 2801 N N . ARG A 1 344 ? 33.507 -12.102 -18.117 1.00 58.34 344 ARG A N 1
ATOM 2802 C CA . ARG A 1 344 ? 32.947 -12.281 -19.483 1.00 58.34 344 ARG A CA 1
ATOM 2803 C C . ARG A 1 344 ? 32.810 -11.008 -20.335 1.00 58.34 344 ARG A C 1
ATOM 2805 O O . ARG A 1 344 ? 32.279 -11.064 -21.440 1.00 58.34 344 ARG A O 1
ATOM 2812 N N . ASN A 1 345 ? 33.336 -9.867 -19.886 1.00 59.72 345 ASN A N 1
ATOM 2813 C CA . ASN A 1 345 ? 33.085 -8.556 -20.516 1.00 59.72 345 ASN A CA 1
ATOM 2814 C C . ASN A 1 345 ? 33.626 -8.368 -21.953 1.00 59.72 345 ASN A C 1
ATOM 2816 O O . ASN A 1 345 ? 33.279 -7.380 -22.598 1.00 59.72 345 ASN A O 1
ATOM 2820 N N . ASN A 1 346 ? 34.442 -9.293 -22.471 1.00 63.28 346 ASN A N 1
ATOM 2821 C CA . ASN A 1 346 ? 35.116 -9.144 -23.768 1.00 63.28 346 ASN A CA 1
ATOM 2822 C C . ASN A 1 346 ? 34.555 -10.029 -24.892 1.00 63.28 346 ASN A C 1
ATOM 2824 O O . ASN A 1 346 ? 35.086 -9.989 -26.003 1.00 63.28 346 ASN A O 1
ATOM 2828 N N . TYR A 1 347 ? 33.507 -10.817 -24.650 1.00 74.50 347 TYR A N 1
ATOM 2829 C CA . TYR A 1 347 ? 32.920 -11.697 -25.666 1.00 74.50 347 TYR A CA 1
ATOM 2830 C C . TYR A 1 347 ? 31.707 -11.052 -26.336 1.00 74.50 347 TYR A C 1
ATOM 2832 O O . TYR A 1 347 ? 31.027 -10.218 -25.740 1.00 74.50 347 TYR A O 1
ATOM 2840 N N . GLN A 1 348 ? 31.467 -11.400 -27.605 1.00 80.88 348 GLN A N 1
ATOM 2841 C CA . GLN A 1 348 ? 30.229 -10.990 -28.262 1.00 80.88 348 GLN A CA 1
ATOM 2842 C C . GLN A 1 348 ? 29.102 -11.812 -27.659 1.00 80.88 348 GLN A C 1
ATOM 2844 O O . GLN A 1 348 ? 29.185 -13.030 -27.681 1.00 80.88 348 GLN A O 1
ATOM 2849 N N . VAL A 1 349 ? 28.084 -11.149 -27.117 1.00 87.94 349 VAL A N 1
ATOM 2850 C CA . VAL A 1 349 ? 26.997 -11.829 -26.391 1.00 87.94 349 VAL A CA 1
ATOM 2851 C C . VAL A 1 349 ? 25.732 -11.996 -27.222 1.00 87.94 349 VAL A C 1
ATOM 2853 O O . VAL A 1 349 ? 24.842 -12.723 -26.810 1.00 87.94 349 VAL A O 1
ATOM 2856 N N . VAL A 1 350 ? 25.638 -11.323 -28.371 1.00 88.81 350 VAL A N 1
ATOM 2857 C CA . VAL A 1 350 ? 24.481 -11.377 -29.277 1.00 88.81 350 VAL A CA 1
ATOM 2858 C C . VAL A 1 350 ? 24.753 -12.385 -30.392 1.00 88.81 350 VAL A C 1
ATOM 2860 O O . VAL A 1 350 ? 25.824 -12.335 -31.003 1.00 88.81 350 VAL A O 1
ATOM 2863 N N . LYS A 1 351 ? 23.785 -13.260 -30.690 1.00 90.62 351 LYS A N 1
ATOM 2864 C CA . LYS A 1 351 ? 23.877 -14.224 -31.800 1.00 90.62 351 LYS A CA 1
ATOM 2865 C C . LYS A 1 351 ? 23.999 -13.495 -33.142 1.00 90.62 351 LYS A C 1
ATOM 2867 O O . LYS A 1 351 ? 23.301 -12.509 -33.385 1.00 90.62 351 LYS A O 1
ATOM 2872 N N . SER A 1 352 ? 24.843 -14.005 -34.039 1.00 87.50 352 SER A N 1
ATOM 2873 C CA . SER A 1 352 ? 25.129 -13.366 -35.334 1.00 87.50 352 SER A CA 1
ATOM 2874 C C . SER A 1 352 ? 23.888 -13.153 -36.205 1.00 87.50 352 SER A C 1
ATOM 2876 O O . SER A 1 352 ? 23.783 -12.130 -36.873 1.00 87.50 352 SER A O 1
ATOM 2878 N N . GLU A 1 353 ? 22.915 -14.066 -36.148 1.00 89.81 353 GLU A N 1
ATOM 2879 C CA . GLU A 1 353 ? 21.647 -13.955 -36.885 1.00 89.81 353 GLU A CA 1
ATOM 2880 C C . GLU A 1 353 ? 20.860 -12.677 -36.545 1.00 89.81 353 GLU A C 1
ATOM 2882 O O . GLU A 1 353 ? 20.276 -12.050 -37.429 1.00 89.81 353 GLU A O 1
ATOM 2887 N N . PHE A 1 354 ? 20.898 -12.229 -35.285 1.00 89.50 354 PHE A N 1
ATOM 2888 C CA . PHE A 1 354 ? 20.201 -11.017 -34.850 1.00 89.50 354 PHE A CA 1
ATOM 2889 C C . PHE A 1 354 ? 20.989 -9.738 -35.125 1.00 89.50 354 PHE A C 1
ATOM 2891 O O . PHE A 1 354 ? 20.384 -8.672 -35.239 1.00 89.50 354 PHE A O 1
ATOM 2898 N N . LEU A 1 355 ? 22.316 -9.830 -35.260 1.00 87.31 355 LEU A N 1
ATOM 2899 C CA . LEU A 1 355 ? 23.143 -8.698 -35.684 1.00 87.31 355 LEU A CA 1
ATOM 2900 C C . LEU A 1 355 ? 22.796 -8.275 -37.111 1.00 87.31 355 LEU A C 1
ATOM 2902 O O . LEU A 1 355 ? 22.647 -7.084 -37.366 1.00 87.31 355 LEU A O 1
ATOM 2906 N N . GLU A 1 356 ? 22.607 -9.245 -38.007 1.00 86.62 356 GLU A N 1
ATOM 2907 C CA . GLU A 1 356 ? 22.177 -8.976 -39.381 1.00 86.62 356 GLU A CA 1
ATOM 2908 C C . GLU A 1 356 ? 20.696 -8.586 -39.442 1.00 86.62 356 GLU A C 1
ATOM 2910 O O . GLU A 1 356 ? 20.349 -7.601 -40.091 1.00 86.62 356 GLU A O 1
ATOM 2915 N N . LYS A 1 357 ? 19.815 -9.295 -38.713 1.00 89.06 357 LYS A N 1
ATOM 2916 C CA . LYS A 1 357 ? 18.367 -9.010 -38.708 1.00 89.06 357 LYS A CA 1
ATOM 2917 C C . LYS A 1 357 ? 18.047 -7.575 -38.278 1.00 89.06 357 LYS A C 1
ATOM 2919 O O . LYS A 1 357 ? 17.176 -6.945 -38.872 1.00 89.06 357 LYS A O 1
ATOM 2924 N N . TYR A 1 358 ? 18.724 -7.073 -37.244 1.00 90.44 358 TYR A N 1
ATOM 2925 C CA . TYR A 1 358 ? 18.454 -5.755 -36.656 1.00 90.44 358 TYR A CA 1
ATOM 2926 C C . TYR A 1 358 ? 19.490 -4.700 -37.024 1.00 90.44 358 TYR A C 1
ATOM 2928 O O . TYR A 1 358 ? 19.590 -3.668 -36.355 1.00 90.44 358 TYR A O 1
ATOM 2936 N N . LYS A 1 359 ? 20.272 -4.934 -38.077 1.00 87.69 359 LYS A N 1
ATOM 2937 C CA . LYS A 1 359 ? 21.167 -3.916 -38.612 1.00 87.69 359 LYS A CA 1
ATOM 2938 C C . LYS A 1 359 ? 20.339 -2.686 -39.029 1.00 87.69 359 LYS A C 1
ATOM 2940 O O . LYS A 1 359 ? 19.271 -2.858 -39.623 1.00 87.69 359 LYS A O 1
ATOM 2945 N N . PRO A 1 360 ? 20.780 -1.450 -38.724 1.00 82.19 360 PRO A N 1
ATOM 2946 C CA . PRO A 1 360 ? 20.060 -0.259 -39.148 1.00 82.19 360 PRO A CA 1
ATOM 2947 C C . PRO A 1 360 ? 19.971 -0.266 -40.672 1.00 82.19 360 PRO A C 1
ATOM 2949 O O . PRO A 1 360 ? 20.966 -0.542 -41.342 1.00 82.19 360 PRO A O 1
ATOM 2952 N N . ARG A 1 361 ? 18.785 0.012 -41.212 1.00 70.31 361 ARG A N 1
ATOM 2953 C CA . ARG A 1 361 ? 18.642 0.289 -42.641 1.00 70.31 361 ARG A CA 1
ATOM 2954 C C . ARG A 1 361 ? 19.184 1.698 -42.879 1.00 70.31 361 ARG A C 1
ATOM 2956 O O . ARG A 1 361 ? 18.758 2.610 -42.168 1.00 70.31 361 ARG A O 1
ATOM 2963 N N . ASP A 1 362 ? 20.155 1.812 -43.781 1.00 51.25 362 ASP A N 1
ATOM 2964 C CA . ASP A 1 362 ? 20.741 3.091 -44.206 1.00 51.25 362 ASP A CA 1
ATOM 2965 C C . ASP A 1 362 ? 19.715 3.985 -44.915 1.00 51.25 362 ASP A C 1
ATOM 2967 O O . ASP A 1 362 ? 18.840 3.433 -45.630 1.00 51.25 362 ASP A O 1
#

Nearest PDB structures (foldseek):
  2hpj-assembly1_A  TM=8.022E-01  e=1.163E-03  Mus musculus
  2ccq-assembly1_A  TM=8.215E-01  e=2.857E-03  Homo sapiens
  2cm0-assembly1_A  TM=8.024E-01  e=3.577E-03  Homo sapiens
  8ftb-assembly1_B  TM=7.316E-01  e=4.003E-03  Mus musculus
  8fse-assembly2_B  TM=7.319E-01  e=5.931E-03  Mus musculus

Organism: NCBI:txid869250